Protein AF-A0A3D4YNB7-F1 (afdb_monomer_lite)

Sequence (274 aa):
MAEFLVSAGDQTYWVRSDNSGLKIRGSPLILARTGGRYYEIFVGEIDRSFPRALLSGERIFRRELDSGDSTVIYDDTAIVHLSEDYHRQHPRAPLLGPDDDPDDDVDITAVGETDILNVLGPYVALEHRLSIERANDHDQDDTTRAVIDLRNGKPAELDRMLRDSTVQEAAGEGGLVNRRWRHDGYDVIAHYDSVHKANALSLRDRRGREWRLGLVASSFVQIFWLDKPRVDAKTRHALARAFNDATAYGEQIQQVSRGKPRLKPALRATGRQT

Secondary structure (DSSP, 8-state):
--EEEEEETTEEEEEEEETTEEEEEEES-EEEEETTEEEEEEEEEEE--BTTEEEEEEEEEEEETTT--EEEEEE-HHHHHHHHHHHHH-TTPPPPPTTPPPPSS-SEEEEEEEEEEEEETTEEEEEEEEEEEETTS--EEEEEEEEEETTTTEE--HHHHHH-HHHHHHH-EE-SSEEEEEETTEEEEEEEETTTTEEEEEEEETT--EEEEEEES-S--EEEESTTTTPPHHHHHHHHHHHHHHTTTSS----B-------PPPPP------

Foldseek 3Di:
DFWKWKAFFQKIWTWDQDPQGIFIWMFRFAWADDPNFIWTKDKDKDFFDWQQEGQIAIWIWIAGLLPRDIDTLDDPVVSVVVSVVVCVVVVPTDGDDPPDDHHPHHQKYKYKDKGFGHDAHQKTKIKIWMWMDGPPDDIDIDIDIFIARNVVSHTDDPVVSVPDVRRVLFQADDDLAWHWNDDDFWIWIWGQDPVVRWTFIWIAGPVRDIDTPGTGNHSGMGMGGCVVVHDDPSSVVSVVVSRVVSRVVDDDIDGDDPDDDPDDDDDDDDDDDD

pLDDT: mean 86.77, std 17.73, range [27.39, 97.88]

Radius of gyration: 24.09 Å; chains: 1; bounding box: 62×41×83 Å

Structure (mmCIF, N/CA/C/O backbone):
data_AF-A0A3D4YNB7-F1
#
_entry.id   AF-A0A3D4YNB7-F1
#
loop_
_atom_site.group_PDB
_atom_site.id
_atom_site.type_symbol
_atom_site.label_atom_id
_atom_site.label_alt_id
_atom_site.label_comp_id
_atom_site.label_asym_id
_atom_site.label_entity_id
_atom_site.label_seq_id
_atom_site.pdbx_PDB_ins_code
_atom_site.Cartn_x
_atom_site.Cartn_y
_atom_site.Cartn_z
_atom_site.occupancy
_atom_site.B_iso_or_equiv
_atom_site.auth_seq_id
_atom_site.auth_comp_id
_atom_site.auth_asym_id
_atom_site.auth_atom_id
_atom_site.pdbx_PDB_model_num
ATOM 1 N N . MET A 1 1 ? -11.654 -4.205 26.529 1.00 86.56 1 MET A N 1
ATOM 2 C CA . MET A 1 1 ? -10.272 -3.751 26.281 1.00 86.56 1 MET A CA 1
ATOM 3 C C . MET A 1 1 ? -10.204 -3.452 24.805 1.00 86.56 1 MET A C 1
ATOM 5 O O . MET A 1 1 ? -10.620 -4.321 24.059 1.00 86.56 1 MET A O 1
ATOM 9 N N . ALA A 1 2 ? -9.771 -2.256 24.423 1.00 93.62 2 ALA A N 1
ATOM 10 C CA . ALA A 1 2 ? -9.599 -1.873 23.031 1.00 93.62 2 ALA A CA 1
ATOM 11 C C . ALA A 1 2 ? -8.323 -2.508 22.467 1.00 93.62 2 ALA A C 1
ATOM 13 O O . ALA A 1 2 ? -7.272 -2.475 23.118 1.00 93.62 2 ALA A O 1
ATOM 14 N N . GLU A 1 3 ? -8.409 -3.065 21.265 1.00 96.44 3 GLU A N 1
ATOM 15 C CA . GLU A 1 3 ? -7.257 -3.519 20.488 1.00 96.44 3 GLU A CA 1
ATOM 16 C C . GLU A 1 3 ? -7.539 -3.260 19.010 1.00 96.44 3 GLU A C 1
ATOM 18 O O . GLU A 1 3 ? -8.503 -3.779 18.452 1.00 96.44 3 GLU A O 1
ATOM 23 N N . PHE A 1 4 ? -6.713 -2.437 18.377 1.00 97.19 4 PHE A N 1
ATOM 24 C CA . PHE A 1 4 ? -6.878 -2.072 16.975 1.00 97.19 4 PHE A CA 1
ATOM 25 C C . PHE A 1 4 ? -5.554 -1.616 16.375 1.00 97.19 4 PHE A C 1
ATOM 27 O O . PHE A 1 4 ? -4.602 -1.295 17.093 1.00 97.19 4 PHE A O 1
ATOM 34 N N . LEU A 1 5 ? -5.512 -1.586 15.050 1.00 96.38 5 LEU A N 1
ATOM 35 C CA . LEU A 1 5 ? -4.424 -1.000 14.286 1.00 96.38 5 LEU A CA 1
ATOM 36 C C . LEU A 1 5 ? -4.877 0.329 13.693 1.00 96.38 5 LEU A C 1
ATOM 38 O O . LEU A 1 5 ? -6.039 0.481 13.319 1.00 96.38 5 LEU A O 1
ATOM 42 N N . VAL A 1 6 ? -3.940 1.258 13.589 1.00 94.62 6 VAL A N 1
ATOM 43 C CA . VAL A 1 6 ? -4.083 2.536 12.899 1.00 94.62 6 VAL A CA 1
ATOM 44 C C . VAL A 1 6 ? -3.077 2.528 11.761 1.00 94.62 6 VAL A C 1
ATOM 46 O O . VAL A 1 6 ? -1.886 2.612 12.035 1.00 94.62 6 VAL A O 1
ATOM 49 N N . SER A 1 7 ? -3.527 2.411 10.516 1.00 92.38 7 SER A N 1
ATOM 50 C CA . SER A 1 7 ? -2.654 2.614 9.355 1.00 92.38 7 SER A CA 1
ATOM 51 C C . SER A 1 7 ? -2.756 4.065 8.906 1.00 92.38 7 SER A C 1
ATOM 53 O O . SER A 1 7 ? -3.862 4.598 8.780 1.00 92.38 7 SER A O 1
ATOM 55 N N . ALA A 1 8 ? -1.609 4.718 8.747 1.00 87.75 8 ALA A N 1
ATOM 56 C CA . ALA A 1 8 ? -1.511 6.135 8.445 1.00 87.75 8 ALA A CA 1
ATOM 57 C C . ALA A 1 8 ? -0.276 6.400 7.573 1.00 87.75 8 ALA A C 1
ATOM 59 O O . ALA A 1 8 ? 0.795 6.702 8.091 1.00 87.75 8 ALA A O 1
ATOM 60 N N . GLY A 1 9 ? -0.453 6.327 6.251 1.00 84.06 9 GLY A N 1
ATOM 61 C CA . GLY A 1 9 ? 0.642 6.504 5.295 1.00 84.06 9 GLY A CA 1
ATOM 62 C C . GLY A 1 9 ? 1.589 5.305 5.307 1.00 84.06 9 GLY A C 1
ATOM 63 O O . GLY A 1 9 ? 1.146 4.169 5.150 1.00 84.06 9 GLY A O 1
ATOM 64 N N . ASP A 1 10 ? 2.869 5.576 5.531 1.00 85.38 10 ASP A N 1
ATOM 65 C CA . ASP A 1 10 ? 3.981 4.620 5.583 1.00 85.38 10 ASP A CA 1
ATOM 66 C C . ASP A 1 10 ? 4.082 3.854 6.919 1.00 85.38 10 ASP A C 1
ATOM 68 O O . ASP A 1 10 ? 4.839 2.893 7.041 1.00 85.38 10 ASP A O 1
ATOM 72 N N . GLN A 1 11 ? 3.308 4.255 7.933 1.00 89.62 11 GLN A N 1
ATOM 73 C CA . GLN A 1 11 ? 3.350 3.669 9.273 1.00 89.62 11 GLN A CA 1
ATOM 74 C C . GLN A 1 11 ? 2.032 2.993 9.653 1.00 89.62 11 GLN A C 1
ATOM 76 O O . GLN A 1 11 ? 0.932 3.482 9.368 1.00 89.62 11 GLN A O 1
ATOM 81 N N . THR A 1 12 ? 2.140 1.916 10.432 1.00 93.88 12 THR A N 1
ATOM 82 C CA . THR A 1 12 ? 1.003 1.337 11.151 1.00 93.88 12 THR A CA 1
ATOM 83 C C . THR A 1 12 ? 1.293 1.252 12.647 1.00 93.88 12 THR A C 1
ATOM 85 O O . THR A 1 12 ? 2.341 0.782 13.087 1.00 93.88 12 THR A O 1
ATOM 88 N N . TYR A 1 13 ? 0.325 1.672 13.461 1.00 94.50 13 TYR A N 1
ATOM 89 C CA . TYR A 1 13 ? 0.395 1.640 14.917 1.00 94.50 13 TYR A CA 1
ATOM 90 C C . TYR A 1 13 ? -0.549 0.591 15.488 1.00 94.50 13 TYR A C 1
ATOM 92 O O . TYR A 1 13 ? -1.749 0.609 15.226 1.00 94.50 13 TYR A O 1
ATOM 100 N N . TRP A 1 14 ? -0.035 -0.285 16.341 1.00 96.44 14 TRP A N 1
ATOM 101 C CA . TRP A 1 14 ? -0.836 -1.215 17.123 1.00 96.44 14 TRP A CA 1
ATOM 102 C C . TRP A 1 14 ? -1.168 -0.604 18.478 1.00 96.44 14 TRP A C 1
ATOM 104 O O . TRP A 1 14 ? -0.289 -0.412 19.321 1.00 96.44 14 TRP A O 1
ATOM 114 N N . VAL A 1 15 ? -2.451 -0.326 18.696 1.00 96.00 15 VAL A N 1
ATOM 115 C CA . VAL A 1 15 ? -2.976 0.261 19.927 1.00 96.00 15 VAL A CA 1
ATOM 116 C C . VAL A 1 15 ? -3.649 -0.813 20.773 1.00 96.00 15 VAL A C 1
ATOM 118 O O . VAL A 1 15 ? -4.488 -1.578 20.295 1.00 96.00 15 VAL A O 1
ATOM 121 N N . ARG A 1 16 ? -3.291 -0.870 22.058 1.00 94.88 16 ARG A N 1
ATOM 122 C CA . ARG A 1 16 ? -3.853 -1.803 23.044 1.00 94.88 16 ARG A CA 1
ATOM 123 C C . ARG A 1 16 ? -4.179 -1.069 24.334 1.00 94.88 16 ARG A C 1
ATOM 125 O O . ARG A 1 16 ? -3.327 -0.367 24.869 1.00 94.88 16 ARG A O 1
ATOM 132 N N . SER A 1 17 ? -5.379 -1.269 24.873 1.00 91.19 17 SER A N 1
ATOM 133 C CA . SER A 1 17 ? -5.735 -0.794 26.213 1.00 91.19 17 SER A CA 1
ATOM 134 C C . SER A 1 17 ? -5.690 -1.931 27.227 1.00 91.19 17 SER A C 1
ATOM 136 O O . SER A 1 17 ? -6.291 -2.984 26.997 1.00 91.19 17 SER A O 1
ATOM 138 N N . ASP A 1 18 ? -5.116 -1.684 28.394 1.00 85.25 18 ASP A N 1
ATOM 139 C CA . ASP A 1 18 ? -5.244 -2.551 29.560 1.00 85.25 18 ASP A CA 1
ATOM 140 C C . ASP A 1 18 ? -5.550 -1.743 30.833 1.00 85.25 18 ASP A C 1
ATOM 142 O O . ASP A 1 18 ? -5.780 -0.535 30.785 1.00 85.25 18 ASP A O 1
ATOM 146 N N . ASN A 1 19 ? -5.589 -2.413 31.988 1.00 80.25 19 ASN A N 1
ATOM 147 C CA . ASN A 1 19 ? -5.876 -1.762 33.272 1.00 80.25 19 ASN A CA 1
ATOM 148 C C . ASN A 1 19 ? -4.809 -0.725 33.679 1.00 80.25 19 ASN A C 1
ATOM 150 O O . ASN A 1 19 ? -5.057 0.073 34.580 1.00 80.25 19 ASN A O 1
ATOM 154 N N . SER A 1 20 ? -3.630 -0.739 33.048 1.00 79.31 20 SER A N 1
ATOM 155 C CA . SER A 1 20 ? -2.536 0.205 33.296 1.00 79.31 20 SER A CA 1
ATOM 156 C C . SER A 1 20 ? -2.544 1.413 32.354 1.00 79.31 20 SER A C 1
ATOM 158 O O . SER A 1 20 ? -1.881 2.408 32.646 1.00 79.31 20 SER A O 1
ATOM 160 N N . GLY A 1 21 ? -3.317 1.366 31.263 1.00 85.44 21 GLY A N 1
ATOM 161 C CA . GLY A 1 21 ? -3.469 2.467 30.317 1.00 85.44 21 GLY A CA 1
ATOM 162 C C . GLY A 1 21 ? -3.450 2.009 28.860 1.00 85.44 21 GLY A C 1
ATOM 163 O O . GLY A 1 21 ? -3.865 0.899 28.532 1.00 85.44 21 GLY A O 1
ATOM 164 N N . LEU A 1 22 ? -2.981 2.893 27.978 1.00 90.50 22 LEU A N 1
ATOM 165 C CA . LEU A 1 22 ? -2.799 2.614 26.554 1.00 90.50 22 LEU A CA 1
ATOM 166 C C . LEU A 1 22 ? -1.338 2.288 26.252 1.00 90.50 22 LEU A C 1
ATOM 168 O O . LEU A 1 22 ? -0.426 2.942 26.758 1.00 90.50 22 LEU A O 1
ATOM 172 N N . LYS A 1 23 ? -1.137 1.291 25.395 1.00 92.75 23 LYS A N 1
ATOM 173 C CA . LYS A 1 23 ? 0.146 0.905 24.813 1.00 92.75 23 LYS A CA 1
ATOM 174 C C . LYS A 1 23 ? 0.045 1.048 23.305 1.00 92.75 23 LYS A C 1
ATOM 176 O O . LYS A 1 23 ? -0.930 0.586 22.713 1.00 92.75 23 LYS A O 1
ATOM 181 N N . ILE A 1 24 ? 1.044 1.685 22.710 1.00 92.56 24 ILE A N 1
ATOM 182 C CA . ILE A 1 24 ? 1.100 1.962 21.277 1.00 92.56 24 ILE A CA 1
ATOM 183 C C . ILE A 1 24 ? 2.463 1.497 20.773 1.00 92.56 24 ILE A C 1
ATOM 185 O O . ILE A 1 24 ? 3.485 1.811 21.383 1.00 92.56 24 ILE A O 1
ATOM 189 N N . ARG A 1 25 ? 2.467 0.724 19.688 1.00 92.44 25 ARG A N 1
ATOM 190 C CA . ARG A 1 25 ? 3.676 0.273 18.991 1.00 92.44 25 ARG A CA 1
ATOM 191 C C . ARG A 1 25 ? 3.561 0.642 17.517 1.00 92.44 25 ARG A C 1
ATOM 193 O O . ARG A 1 25 ? 2.651 0.136 16.873 1.00 92.44 25 ARG A O 1
ATOM 200 N N . GLY A 1 26 ? 4.444 1.499 17.014 1.00 91.25 26 GLY A N 1
ATOM 201 C CA . GLY A 1 26 ? 4.561 1.800 15.582 1.00 91.25 26 GLY A CA 1
ATOM 202 C C . GLY A 1 26 ? 5.467 0.805 14.858 1.00 91.25 26 GLY A C 1
ATOM 203 O O . GLY A 1 26 ? 6.301 0.162 15.498 1.00 91.25 26 GLY A O 1
ATOM 204 N N . SER A 1 27 ? 5.272 0.669 13.552 1.00 92.19 27 SER A N 1
ATOM 205 C CA . SER A 1 27 ? 6.128 -0.086 12.638 1.00 92.19 27 SER A CA 1
ATOM 206 C C . SER A 1 27 ? 5.969 0.488 11.219 1.00 92.19 27 SER A C 1
ATOM 208 O O . SER A 1 27 ? 4.833 0.855 10.878 1.00 92.19 27 SER A O 1
ATOM 210 N N . PRO A 1 28 ? 7.048 0.562 10.411 1.00 91.81 28 PRO A N 1
ATOM 211 C CA . PRO A 1 28 ? 7.021 1.030 9.019 1.00 91.81 28 PRO A CA 1
ATOM 212 C C . PRO A 1 28 ? 6.378 -0.033 8.117 1.00 91.81 28 PRO A C 1
ATOM 214 O O . PRO A 1 28 ? 7.020 -0.695 7.311 1.00 91.81 28 PRO A O 1
ATOM 217 N N . LEU A 1 29 ? 5.093 -0.272 8.349 1.00 92.62 29 LEU A N 1
ATOM 218 C CA . LEU A 1 29 ? 4.301 -1.304 7.707 1.00 92.62 29 LEU A CA 1
ATOM 219 C C . LEU A 1 29 ? 3.130 -0.626 7.008 1.00 92.62 29 LEU A C 1
ATOM 221 O O . LEU A 1 29 ? 2.235 -0.101 7.677 1.00 92.62 29 LEU A O 1
ATOM 225 N N . ILE A 1 30 ? 3.090 -0.694 5.681 1.00 94.56 30 ILE A N 1
ATOM 226 C CA . ILE A 1 30 ? 1.926 -0.269 4.904 1.00 94.56 30 ILE A CA 1
ATOM 227 C C . ILE A 1 30 ? 0.949 -1.440 4.855 1.00 94.56 30 ILE A C 1
ATOM 229 O O . ILE A 1 30 ? 1.206 -2.475 4.238 1.00 94.56 30 ILE A O 1
ATOM 233 N N . LEU A 1 31 ? -0.176 -1.292 5.550 1.00 94.94 31 LEU A N 1
ATOM 234 C CA . LEU A 1 31 ? -1.123 -2.375 5.780 1.00 94.94 31 LEU A CA 1
ATOM 235 C C . LEU A 1 31 ? -2.406 -2.173 4.972 1.00 94.94 31 LEU A C 1
ATOM 237 O O . LEU A 1 31 ? -3.063 -1.139 5.067 1.00 94.94 31 LEU A O 1
ATOM 241 N N . ALA A 1 32 ? -2.820 -3.216 4.261 1.00 94.56 32 ALA A N 1
ATOM 242 C CA . ALA A 1 32 ? -4.114 -3.295 3.601 1.00 94.56 32 ALA A CA 1
ATOM 243 C C . ALA A 1 32 ? -4.952 -4.449 4.161 1.00 94.56 32 ALA A C 1
ATOM 245 O O . ALA A 1 32 ? -4.430 -5.449 4.665 1.00 94.56 32 ALA A O 1
ATOM 246 N N . ARG A 1 33 ? -6.279 -4.348 4.020 1.00 93.44 33 ARG A N 1
ATOM 247 C CA . ARG A 1 33 ? -7.199 -5.450 4.318 1.00 93.44 33 ARG A CA 1
ATOM 248 C C . ARG A 1 33 ? -8.197 -5.631 3.187 1.00 93.44 33 ARG A C 1
ATOM 250 O O . ARG A 1 33 ? -8.907 -4.702 2.819 1.00 93.44 33 ARG A O 1
ATOM 257 N N . THR A 1 34 ? -8.295 -6.849 2.668 1.00 91.69 34 THR A N 1
ATOM 258 C CA . THR A 1 34 ? -9.280 -7.196 1.638 1.00 91.69 34 THR A CA 1
ATOM 259 C C . THR A 1 34 ? -9.669 -8.666 1.735 1.00 91.69 34 THR A C 1
ATOM 261 O O . THR A 1 34 ? -8.863 -9.507 2.129 1.00 91.69 34 THR A O 1
ATOM 264 N N . GLY A 1 35 ? -10.937 -8.984 1.463 1.00 88.75 35 GLY A N 1
ATOM 265 C CA . GLY A 1 35 ? -11.455 -10.352 1.600 1.00 88.75 35 GLY A CA 1
ATOM 266 C C . GLY A 1 35 ? -11.270 -10.945 3.005 1.00 88.75 35 GLY A C 1
ATOM 267 O O . GLY A 1 35 ? -11.056 -12.143 3.144 1.00 88.75 35 GLY A O 1
ATOM 268 N N . GLY A 1 36 ? -11.272 -10.104 4.047 1.00 89.81 36 GLY A N 1
ATOM 269 C CA . GLY A 1 36 ? -11.047 -10.518 5.436 1.00 89.81 36 GLY A CA 1
ATOM 270 C C . GLY A 1 36 ? -9.585 -10.766 5.823 1.00 89.81 36 GLY A C 1
ATOM 271 O O . GLY A 1 36 ? -9.319 -10.905 7.015 1.00 89.81 36 GLY A O 1
ATOM 272 N N . ARG A 1 37 ? -8.651 -10.743 4.867 1.00 93.81 37 ARG A N 1
ATOM 273 C CA . ARG A 1 37 ? -7.219 -11.011 5.067 1.00 93.81 37 ARG A CA 1
ATOM 274 C C . ARG A 1 37 ? -6.396 -9.730 5.121 1.00 93.81 37 ARG A C 1
ATOM 276 O O . ARG A 1 37 ? -6.808 -8.706 4.572 1.00 93.81 37 ARG A O 1
ATOM 283 N N . TYR A 1 38 ? -5.244 -9.811 5.779 1.00 96.12 38 TYR A N 1
ATOM 284 C CA . TYR A 1 38 ? -4.292 -8.712 5.914 1.00 96.12 38 TYR A CA 1
ATOM 285 C C . TYR A 1 38 ? -3.123 -8.883 4.960 1.00 96.12 38 TYR A C 1
ATOM 287 O O . TYR A 1 38 ? -2.622 -9.995 4.771 1.00 96.12 38 TYR A O 1
ATOM 295 N N . TYR A 1 39 ? -2.688 -7.760 4.406 1.00 96.19 39 TYR A N 1
ATOM 296 C CA . TYR A 1 39 ? -1.597 -7.716 3.457 1.00 96.19 39 TYR A CA 1
ATOM 297 C C . TYR A 1 39 ? -0.628 -6.587 3.780 1.00 96.19 39 TYR A C 1
ATOM 299 O O . TYR A 1 39 ? -1.062 -5.477 4.084 1.00 96.19 39 TYR A O 1
ATOM 307 N N . GLU A 1 40 ? 0.661 -6.870 3.665 1.00 96.06 40 GLU A N 1
ATOM 308 C CA . GLU A 1 40 ? 1.711 -5.858 3.572 1.00 96.06 40 GLU A CA 1
ATOM 309 C C . GLU A 1 40 ? 1.824 -5.394 2.119 1.00 96.06 40 GLU A C 1
ATOM 311 O O . GLU A 1 40 ? 1.801 -6.222 1.201 1.00 96.06 40 GLU A O 1
ATOM 316 N N . ILE A 1 41 ? 1.920 -4.082 1.917 1.00 95.38 41 ILE A N 1
ATOM 317 C CA . ILE A 1 41 ? 2.280 -3.477 0.634 1.00 95.38 41 ILE A CA 1
ATOM 318 C C . ILE A 1 41 ? 3.714 -2.977 0.756 1.00 95.38 41 ILE A C 1
ATOM 320 O O . ILE A 1 41 ? 4.025 -2.256 1.699 1.00 95.38 41 ILE A O 1
ATOM 324 N N . PHE A 1 42 ? 4.581 -3.363 -0.172 1.00 93.31 42 PHE A N 1
ATOM 325 C CA . PHE A 1 42 ? 5.981 -2.951 -0.147 1.00 93.31 42 PHE A CA 1
ATOM 326 C C . PHE A 1 42 ? 6.527 -2.773 -1.560 1.00 93.31 42 PHE A C 1
ATOM 328 O O . PHE A 1 42 ? 6.003 -3.344 -2.520 1.00 93.31 42 PHE A O 1
ATOM 335 N N . VAL A 1 43 ? 7.570 -1.959 -1.657 1.00 93.00 43 VAL A N 1
ATOM 336 C CA . VAL A 1 43 ? 8.303 -1.664 -2.887 1.00 93.00 43 VAL A CA 1
ATOM 337 C C . VAL A 1 43 ? 9.486 -2.627 -2.987 1.00 93.00 43 VAL A C 1
ATOM 339 O O . VAL A 1 43 ? 10.076 -2.992 -1.969 1.00 93.00 43 VAL A O 1
ATOM 342 N N . GLY A 1 44 ? 9.814 -3.074 -4.192 1.00 91.75 44 GLY A N 1
ATOM 343 C CA . GLY A 1 44 ? 11.053 -3.787 -4.475 1.00 91.75 44 GLY A CA 1
ATOM 344 C C . GLY A 1 44 ? 11.669 -3.288 -5.772 1.00 91.75 44 GLY A C 1
ATOM 345 O O . GLY A 1 44 ? 10.947 -2.987 -6.719 1.00 91.75 44 GLY A O 1
ATOM 346 N N . GLU A 1 45 ? 12.990 -3.225 -5.811 1.00 91.12 45 GLU A N 1
ATOM 347 C CA . GLU A 1 45 ? 13.735 -2.728 -6.965 1.00 91.12 45 GLU A CA 1
ATOM 348 C C . GLU A 1 45 ? 13.691 -3.718 -8.136 1.00 91.12 45 GLU A C 1
ATOM 350 O O . GLU A 1 45 ? 13.609 -4.943 -7.967 1.00 91.12 45 GLU A O 1
ATOM 355 N N . ILE A 1 46 ? 13.751 -3.169 -9.344 1.00 91.31 46 ILE A N 1
ATOM 356 C CA . ILE A 1 46 ? 14.098 -3.896 -10.556 1.00 91.31 46 ILE A CA 1
ATOM 357 C C . ILE A 1 46 ? 15.348 -3.266 -11.150 1.00 91.31 46 ILE A C 1
ATOM 359 O O . ILE A 1 46 ? 15.397 -2.063 -11.374 1.00 91.31 46 ILE A O 1
ATOM 363 N N . ASP A 1 47 ? 16.334 -4.099 -11.450 1.00 93.00 47 ASP A N 1
ATOM 364 C CA . ASP A 1 47 ? 17.501 -3.696 -12.221 1.00 93.00 47 ASP A CA 1
ATOM 365 C C . ASP A 1 47 ? 17.532 -4.515 -13.509 1.00 93.00 47 ASP A C 1
ATOM 367 O O . ASP A 1 47 ? 17.388 -5.746 -13.500 1.00 93.00 47 ASP A O 1
ATOM 371 N N . ARG A 1 48 ? 17.620 -3.811 -14.635 1.00 94.88 48 ARG A N 1
ATOM 372 C CA . ARG A 1 48 ? 17.751 -4.388 -15.971 1.00 94.88 48 ARG A CA 1
ATOM 373 C C . ARG A 1 48 ? 18.874 -3.723 -16.759 1.00 94.88 48 ARG A C 1
ATOM 375 O O . ARG A 1 48 ? 18.760 -3.563 -17.976 1.00 94.88 48 ARG A O 1
ATOM 382 N N . SER A 1 49 ? 19.930 -3.333 -16.062 1.00 96.25 49 SER A N 1
ATOM 383 C CA . SER A 1 49 ? 21.067 -2.628 -16.633 1.00 96.25 49 SER A CA 1
ATOM 384 C C . SER A 1 49 ? 21.941 -3.526 -17.514 1.00 96.25 49 SER A C 1
ATOM 386 O O . SER A 1 49 ? 21.969 -4.754 -17.403 1.00 96.25 49 SER A O 1
ATOM 388 N N . PHE A 1 50 ? 22.664 -2.883 -18.420 1.00 97.31 50 PHE A N 1
ATOM 389 C CA . PHE A 1 50 ? 23.683 -3.441 -19.305 1.00 97.31 50 PHE A CA 1
ATOM 390 C C . PHE A 1 50 ? 24.951 -2.588 -19.150 1.00 97.31 50 PHE A C 1
ATOM 392 O O . PHE A 1 50 ? 24.840 -1.452 -18.693 1.00 97.31 50 PHE A O 1
ATOM 399 N N . PRO A 1 51 ? 26.133 -3.040 -19.613 1.00 96.44 51 PRO A N 1
ATOM 400 C CA . PRO A 1 51 ? 27.366 -2.260 -19.477 1.00 96.44 51 PRO A CA 1
ATOM 401 C C . PRO A 1 51 ? 27.249 -0.793 -19.920 1.00 96.44 51 PRO A C 1
ATOM 403 O O . PRO A 1 51 ? 27.768 0.083 -19.253 1.00 96.44 51 PRO A O 1
ATOM 406 N N . ARG A 1 52 ? 26.494 -0.489 -20.986 1.00 96.12 52 ARG A N 1
ATOM 407 C CA . ARG A 1 52 ? 26.289 0.892 -21.473 1.00 96.12 52 ARG A CA 1
ATOM 408 C C . ARG A 1 52 ? 24.860 1.422 -21.294 1.00 96.12 52 ARG A C 1
ATOM 410 O O . ARG A 1 52 ? 24.467 2.363 -21.982 1.00 96.12 52 ARG A O 1
ATOM 417 N N . ALA A 1 53 ? 24.061 0.820 -20.415 1.00 96.50 53 ALA A N 1
ATOM 418 C CA . ALA A 1 53 ? 22.698 1.271 -20.134 1.00 96.50 53 ALA A CA 1
ATOM 419 C C . ALA A 1 53 ? 22.326 1.039 -18.671 1.00 96.50 53 ALA A C 1
ATOM 421 O O . ALA A 1 53 ? 22.176 -0.110 -18.261 1.00 96.50 53 ALA A O 1
ATOM 422 N N . LEU A 1 54 ? 22.112 2.114 -17.915 1.00 95.75 54 LEU A N 1
ATOM 423 C CA . LEU A 1 54 ? 21.609 2.036 -16.545 1.00 95.75 54 LEU A CA 1
ATOM 424 C C . LEU A 1 54 ? 20.079 2.063 -16.577 1.00 95.75 54 LEU A C 1
ATOM 426 O O . LEU A 1 54 ? 19.503 3.079 -16.956 1.00 95.75 54 LEU A O 1
ATOM 430 N N . LEU A 1 55 ? 19.420 0.961 -16.219 1.00 96.81 55 LEU A N 1
ATOM 431 C CA . LEU A 1 55 ? 17.963 0.823 -16.293 1.00 96.81 55 LEU A CA 1
ATOM 432 C C . LEU A 1 55 ? 17.432 0.267 -14.970 1.00 96.81 55 LEU A C 1
ATOM 434 O O . LEU A 1 55 ? 17.350 -0.952 -14.793 1.00 96.81 55 LEU A O 1
ATOM 438 N N . SER A 1 56 ? 17.048 1.157 -14.059 1.00 95.81 56 SER A N 1
ATOM 439 C CA . SER A 1 56 ? 16.499 0.792 -12.754 1.00 95.81 56 SER A CA 1
ATOM 440 C C . SER A 1 56 ? 15.070 1.295 -12.595 1.00 95.81 56 SER A C 1
ATOM 442 O O . SER A 1 56 ? 14.679 2.330 -13.127 1.00 95.81 56 SER A O 1
ATOM 444 N N . GLY A 1 57 ? 14.260 0.528 -11.883 1.00 95.50 57 GLY A N 1
ATOM 445 C CA . GLY A 1 57 ? 12.864 0.850 -11.627 1.00 95.50 57 GLY A CA 1
ATOM 446 C C . GLY A 1 57 ? 12.371 0.186 -10.355 1.00 95.50 57 GLY A C 1
ATOM 447 O O . GLY A 1 57 ? 13.135 -0.443 -9.620 1.00 95.50 57 GLY A O 1
ATOM 448 N N . GLU A 1 58 ? 11.058 0.211 -10.149 1.00 95.81 58 GLU A N 1
ATOM 449 C CA . GLU A 1 58 ? 10.445 -0.398 -8.973 1.00 95.81 58 GLU A CA 1
ATOM 450 C C . GLU A 1 58 ? 9.197 -1.231 -9.291 1.00 95.81 58 GLU A C 1
ATOM 452 O O . GLU A 1 58 ? 8.469 -1.034 -10.265 1.00 95.81 58 GLU A O 1
ATOM 457 N N . ARG A 1 59 ? 8.930 -2.192 -8.410 1.00 94.56 59 ARG A N 1
ATOM 458 C CA . ARG A 1 59 ? 7.729 -3.023 -8.365 1.00 94.56 59 ARG A CA 1
ATOM 459 C C . ARG A 1 59 ? 7.030 -2.833 -7.044 1.00 94.56 59 ARG A C 1
ATOM 461 O O . ARG A 1 59 ? 7.665 -2.801 -5.995 1.00 94.56 59 ARG A O 1
ATOM 468 N N . ILE A 1 60 ? 5.703 -2.853 -7.081 1.00 94.44 60 ILE A N 1
ATOM 469 C CA . ILE A 1 60 ? 4.911 -2.932 -5.858 1.00 94.44 60 ILE A CA 1
ATOM 470 C C . ILE A 1 60 ? 4.416 -4.354 -5.680 1.00 94.44 60 ILE A C 1
ATOM 472 O O . ILE A 1 60 ? 3.783 -4.943 -6.563 1.00 94.44 60 ILE A O 1
ATOM 476 N N . PHE A 1 61 ? 4.663 -4.887 -4.495 1.00 94.19 61 PHE A N 1
ATOM 477 C CA . PHE A 1 61 ? 4.222 -6.198 -4.077 1.00 94.19 61 PHE A CA 1
ATOM 478 C C . PHE A 1 61 ? 3.131 -6.084 -3.026 1.00 94.19 61 PHE A C 1
ATOM 480 O O . PHE A 1 61 ? 3.110 -5.189 -2.181 1.00 94.19 61 PHE A O 1
ATOM 487 N N . ARG A 1 62 ? 2.245 -7.073 -3.044 1.00 94.75 62 ARG A N 1
ATOM 488 C CA . ARG A 1 62 ? 1.339 -7.369 -1.947 1.00 94.75 62 ARG A CA 1
ATOM 489 C C . ARG A 1 62 ? 1.701 -8.720 -1.353 1.00 94.75 62 ARG A C 1
ATOM 491 O O . ARG A 1 62 ? 1.622 -9.722 -2.063 1.00 94.75 62 ARG A O 1
ATOM 498 N N . ARG A 1 63 ? 1.999 -8.763 -0.055 1.00 95.62 63 ARG A N 1
ATOM 499 C CA . ARG A 1 63 ? 2.266 -9.996 0.695 1.00 95.62 63 ARG A CA 1
ATOM 500 C C . ARG A 1 63 ? 1.125 -10.340 1.633 1.00 95.62 63 ARG A C 1
ATOM 502 O O . ARG A 1 63 ? 0.765 -9.532 2.482 1.00 95.62 63 ARG A O 1
ATOM 509 N N . GLU A 1 64 ? 0.554 -11.535 1.508 1.00 96.00 64 GLU A N 1
ATOM 510 C CA . GLU A 1 64 ? -0.421 -12.042 2.479 1.00 96.00 64 GLU A CA 1
ATOM 511 C C . GLU A 1 64 ? 0.288 -12.380 3.793 1.00 96.00 64 GLU A C 1
ATOM 513 O O . GLU A 1 64 ? 1.180 -13.220 3.814 1.00 96.00 64 GLU A O 1
ATOM 518 N N . LEU A 1 65 ? -0.106 -11.759 4.910 1.00 96.62 65 LEU A N 1
ATOM 519 C CA . LEU A 1 65 ? 0.633 -11.912 6.177 1.00 96.62 65 LEU A CA 1
ATOM 520 C C . LEU A 1 65 ? 0.564 -13.330 6.767 1.00 96.62 65 LEU A C 1
ATOM 522 O O . LEU A 1 65 ? 1.429 -13.747 7.544 1.00 96.62 65 LEU A O 1
ATOM 526 N N . ASP A 1 66 ? -0.493 -14.060 6.426 1.00 94.62 66 ASP A N 1
ATOM 527 C CA . ASP A 1 66 ? -0.772 -15.387 6.959 1.00 94.62 66 ASP A CA 1
ATOM 528 C C . ASP A 1 66 ? 0.088 -16.475 6.307 1.00 94.62 66 ASP A C 1
ATOM 530 O O . ASP A 1 66 ? 0.572 -17.358 7.022 1.00 94.62 66 ASP A O 1
ATOM 534 N N . SER A 1 67 ? 0.255 -16.427 4.980 1.00 93.75 67 SER A N 1
ATOM 535 C CA . SER A 1 67 ? 1.060 -17.390 4.213 1.00 93.75 67 SER A CA 1
ATOM 536 C C . SER A 1 67 ? 2.470 -16.891 3.895 1.00 93.75 67 SER A C 1
ATOM 538 O O . SER A 1 67 ? 3.376 -17.706 3.765 1.00 93.75 67 SER A O 1
ATOM 540 N N . GLY A 1 68 ? 2.674 -15.574 3.811 1.00 93.31 68 GLY A N 1
ATOM 541 C CA . GLY A 1 68 ? 3.904 -14.955 3.312 1.00 93.31 68 GLY A CA 1
ATOM 542 C C . GLY A 1 68 ? 3.956 -14.832 1.785 1.00 93.31 68 GLY A C 1
ATOM 543 O O . GLY A 1 68 ? 4.926 -14.291 1.251 1.00 93.31 68 GLY A O 1
ATOM 544 N N . ASP A 1 69 ? 2.919 -15.287 1.076 1.00 93.94 69 ASP A N 1
ATOM 545 C CA . ASP A 1 69 ? 2.895 -15.265 -0.385 1.00 93.94 69 ASP A CA 1
ATOM 546 C C . ASP A 1 69 ? 2.859 -13.829 -0.894 1.00 93.94 69 ASP A C 1
ATOM 548 O O . ASP A 1 69 ? 2.004 -13.033 -0.497 1.00 93.94 69 ASP A O 1
ATOM 552 N N . SER A 1 70 ? 3.790 -13.510 -1.789 1.00 94.62 70 SER A N 1
ATOM 553 C CA . SER A 1 70 ? 3.913 -12.190 -2.398 1.00 94.62 70 SER A CA 1
ATOM 554 C C . SER A 1 70 ? 3.445 -12.238 -3.850 1.00 94.62 70 SER A C 1
ATOM 556 O 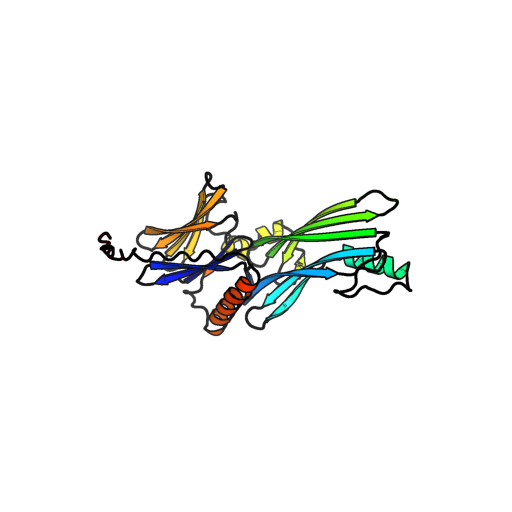O . SER A 1 70 ? 3.723 -13.184 -4.583 1.00 94.62 70 SER A O 1
ATOM 558 N N . THR A 1 71 ? 2.707 -11.222 -4.276 1.00 93.69 71 THR A N 1
ATOM 559 C CA . THR A 1 71 ? 2.244 -11.061 -5.659 1.00 93.69 71 THR A CA 1
ATOM 560 C C . THR A 1 71 ? 2.549 -9.646 -6.118 1.00 93.69 71 THR A C 1
ATOM 562 O O . THR A 1 71 ? 2.301 -8.699 -5.373 1.00 93.69 71 THR A O 1
ATOM 565 N N . VAL A 1 72 ? 3.065 -9.500 -7.337 1.00 93.62 72 VAL A N 1
ATOM 566 C CA . VAL A 1 72 ? 3.263 -8.191 -7.973 1.00 93.62 72 VAL A CA 1
ATOM 567 C C . VAL A 1 72 ? 1.896 -7.577 -8.275 1.00 93.62 72 VAL A C 1
ATOM 569 O O . VAL A 1 72 ? 1.037 -8.231 -8.865 1.00 93.62 72 VAL A O 1
ATOM 572 N N . ILE A 1 73 ? 1.686 -6.334 -7.849 1.00 94.00 73 ILE A N 1
ATOM 573 C CA . ILE A 1 73 ? 0.465 -5.556 -8.117 1.00 94.00 73 ILE A CA 1
ATOM 574 C C . ILE A 1 73 ? 0.727 -4.328 -8.994 1.00 94.00 73 ILE A C 1
ATOM 576 O O . ILE A 1 73 ? -0.218 -3.750 -9.523 1.00 94.00 73 ILE A O 1
ATOM 580 N N . TYR A 1 74 ? 1.993 -3.951 -9.157 1.00 93.69 74 TYR A N 1
ATOM 581 C CA . TYR A 1 74 ? 2.461 -2.943 -10.100 1.00 93.69 74 TYR A CA 1
ATOM 582 C C . TYR A 1 74 ? 3.868 -3.325 -10.564 1.00 93.69 74 TYR A C 1
ATOM 584 O O . TYR A 1 74 ? 4.691 -3.727 -9.740 1.00 93.69 74 TYR A O 1
ATOM 592 N N . ASP A 1 75 ? 4.116 -3.212 -11.866 1.00 92.62 75 ASP A N 1
ATOM 593 C CA . ASP A 1 75 ? 5.420 -3.427 -12.490 1.00 92.62 75 ASP A CA 1
ATOM 594 C C . ASP A 1 75 ? 5.740 -2.196 -13.336 1.00 92.62 75 ASP A C 1
ATOM 596 O O . ASP A 1 75 ? 4.879 -1.745 -14.099 1.00 92.62 75 ASP A O 1
ATOM 600 N N . ASP A 1 76 ? 6.948 -1.657 -13.201 1.00 94.50 76 ASP A N 1
ATOM 601 C CA . ASP A 1 76 ? 7.428 -0.573 -14.049 1.00 94.50 76 ASP A CA 1
ATOM 602 C C . ASP A 1 76 ? 7.706 -1.106 -15.461 1.00 94.50 76 ASP A C 1
ATOM 604 O O . ASP A 1 76 ? 8.803 -1.526 -15.840 1.00 94.50 76 ASP A O 1
ATOM 608 N N . THR A 1 77 ? 6.640 -1.123 -16.258 1.00 93.31 77 THR A N 1
ATOM 609 C CA . THR A 1 77 ? 6.697 -1.601 -17.638 1.00 93.31 77 THR A CA 1
ATOM 610 C C . THR A 1 77 ? 7.528 -0.700 -18.547 1.00 93.31 77 THR A C 1
ATOM 612 O O . THR A 1 77 ? 7.947 -1.167 -19.602 1.00 93.31 77 THR A O 1
ATOM 615 N N . ALA A 1 78 ? 7.791 0.559 -18.171 1.00 94.31 78 ALA A N 1
ATOM 616 C CA . ALA A 1 78 ? 8.609 1.449 -18.986 1.00 94.31 78 ALA A CA 1
ATOM 617 C C . ALA A 1 78 ? 10.070 0.984 -18.972 1.00 94.31 78 ALA A C 1
ATOM 619 O O . ALA A 1 78 ? 10.653 0.784 -20.038 1.00 94.31 78 ALA A O 1
ATOM 620 N N . ILE A 1 79 ? 10.614 0.689 -17.788 1.00 96.31 79 ILE A N 1
ATOM 621 C CA . ILE A 1 79 ? 11.956 0.109 -17.634 1.00 96.31 79 ILE A CA 1
ATOM 622 C C . ILE A 1 79 ? 12.047 -1.271 -18.296 1.00 96.31 79 ILE A C 1
ATOM 624 O O . ILE A 1 79 ? 13.021 -1.569 -18.992 1.00 96.31 79 ILE A O 1
ATOM 628 N N . VAL A 1 80 ? 11.009 -2.107 -18.160 1.00 94.38 80 VAL A N 1
ATOM 629 C CA . VAL A 1 80 ? 10.966 -3.412 -18.842 1.00 94.38 80 VAL A CA 1
ATOM 630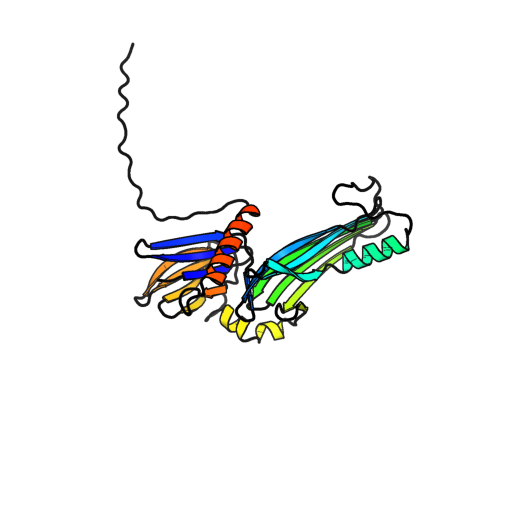 C C . VAL A 1 80 ? 11.031 -3.241 -20.363 1.00 94.38 80 VAL A C 1
ATOM 632 O O . VAL A 1 80 ? 11.898 -3.848 -20.993 1.00 94.38 80 VAL A O 1
ATOM 635 N N . HIS A 1 81 ? 10.189 -2.394 -20.959 1.00 96.38 81 HIS A N 1
ATOM 636 C CA . HIS A 1 81 ? 10.196 -2.172 -22.407 1.00 96.38 81 HIS A CA 1
ATOM 637 C C . HIS A 1 81 ? 11.512 -1.552 -22.898 1.00 96.38 81 HIS A C 1
ATOM 639 O O . HIS A 1 81 ? 12.051 -2.015 -23.903 1.00 96.38 81 HIS A O 1
ATOM 645 N N . LEU A 1 82 ? 12.079 -0.584 -22.166 1.00 96.06 82 LEU A N 1
ATOM 646 C CA . LEU A 1 82 ? 13.388 -0.003 -22.484 1.00 96.06 82 LEU A CA 1
ATOM 647 C C . LEU A 1 82 ? 14.490 -1.069 -22.507 1.00 96.06 82 LEU A C 1
ATOM 649 O O . LEU A 1 82 ? 15.300 -1.091 -23.433 1.00 96.06 82 LEU A O 1
ATOM 653 N N . SER A 1 83 ? 14.488 -1.992 -21.540 1.00 96.56 83 SER A N 1
ATOM 654 C CA . SER A 1 83 ? 15.458 -3.093 -21.503 1.00 96.56 83 SER A CA 1
ATOM 655 C C . SER A 1 83 ? 15.316 -4.044 -22.697 1.00 96.56 83 SER A C 1
ATOM 657 O O . SER A 1 83 ? 16.311 -4.487 -23.273 1.00 96.56 83 SER A O 1
ATOM 659 N N . GLU A 1 84 ? 14.082 -4.333 -23.120 1.00 96.31 84 GLU A N 1
ATOM 660 C CA . GLU A 1 84 ? 13.803 -5.195 -24.270 1.00 96.31 84 GLU A CA 1
ATOM 661 C C . GLU A 1 84 ? 14.178 -4.522 -25.595 1.00 96.31 84 GLU A C 1
ATOM 663 O O . GLU A 1 84 ? 14.686 -5.182 -26.507 1.00 96.31 84 GLU A O 1
ATOM 668 N N . ASP A 1 85 ? 13.938 -3.216 -25.719 1.00 96.44 85 ASP A N 1
ATOM 669 C CA . ASP A 1 85 ? 14.383 -2.413 -26.857 1.00 96.44 85 ASP A CA 1
ATOM 670 C C . ASP A 1 85 ? 15.913 -2.366 -26.940 1.00 96.44 85 ASP A C 1
ATOM 672 O O . ASP A 1 85 ? 16.470 -2.596 -28.018 1.00 96.44 85 ASP A O 1
ATOM 676 N N . TYR A 1 86 ? 16.592 -2.137 -25.811 1.00 95.94 86 TYR A N 1
ATOM 677 C CA . TYR A 1 86 ? 18.052 -2.106 -25.744 1.00 95.94 86 TYR A CA 1
ATOM 678 C C . TYR A 1 86 ? 18.659 -3.465 -26.114 1.00 95.94 86 TYR A C 1
ATOM 680 O O . TYR A 1 86 ? 19.527 -3.545 -26.984 1.00 95.94 86 TYR A O 1
ATOM 688 N N . HIS A 1 87 ? 18.151 -4.561 -25.542 1.00 96.44 87 HIS A N 1
ATOM 689 C CA . HIS A 1 87 ? 18.644 -5.905 -25.847 1.00 96.44 87 HIS A CA 1
ATOM 690 C C . HIS A 1 87 ? 18.466 -6.275 -27.328 1.00 96.44 87 HIS A C 1
ATOM 692 O O . HIS A 1 87 ? 19.349 -6.888 -27.930 1.00 96.44 87 HIS A O 1
ATOM 698 N N . ARG A 1 88 ? 17.354 -5.865 -27.957 1.00 97.00 88 ARG A N 1
ATOM 699 C CA . ARG A 1 88 ? 17.138 -6.077 -29.398 1.00 97.00 88 ARG A CA 1
ATOM 700 C C . ARG A 1 88 ? 18.155 -5.336 -30.264 1.00 97.00 88 ARG A C 1
ATOM 702 O O . ARG A 1 88 ? 18.562 -5.866 -31.297 1.00 97.00 88 ARG A O 1
ATOM 709 N N . GLN A 1 89 ? 18.561 -4.135 -29.859 1.00 96.06 89 GLN A N 1
ATOM 710 C CA . GLN A 1 89 ? 19.569 -3.336 -30.563 1.00 96.06 89 GLN A CA 1
ATOM 711 C C . GLN A 1 89 ? 20.996 -3.829 -30.280 1.00 96.06 89 GLN A C 1
ATOM 713 O O . GLN A 1 89 ? 21.874 -3.732 -31.142 1.00 96.06 89 GLN A O 1
ATOM 718 N N . HIS A 1 90 ? 21.214 -4.435 -29.110 1.00 96.19 90 HIS A N 1
ATOM 719 C CA . HIS A 1 90 ? 22.514 -4.910 -28.642 1.00 96.19 90 HIS A CA 1
ATOM 720 C C . HIS A 1 90 ? 22.465 -6.381 -28.196 1.00 96.19 90 HIS A C 1
ATOM 722 O O . HIS A 1 90 ? 22.730 -6.691 -27.035 1.00 96.19 90 HIS A O 1
ATOM 728 N N . PRO A 1 91 ? 22.227 -7.335 -29.116 1.00 95.44 91 PRO A N 1
ATOM 729 C CA . PRO A 1 91 ? 21.986 -8.742 -28.767 1.00 95.44 91 PRO A CA 1
ATOM 730 C C . PRO A 1 91 ? 23.193 -9.463 -28.143 1.00 95.44 91 PRO A C 1
ATOM 732 O O . PRO A 1 91 ? 23.071 -10.599 -27.695 1.00 95.44 91 PRO A O 1
ATOM 735 N N . ARG A 1 92 ? 24.379 -8.840 -28.157 1.00 95.88 92 ARG A N 1
ATOM 736 C CA . ARG A 1 92 ? 25.604 -9.365 -27.531 1.00 95.88 92 ARG A CA 1
ATOM 737 C C . ARG A 1 92 ? 25.904 -8.747 -26.167 1.00 95.88 92 ARG A C 1
ATOM 739 O O . ARG A 1 92 ? 26.808 -9.240 -25.501 1.00 95.88 92 ARG A O 1
ATOM 746 N N . ALA A 1 93 ? 25.212 -7.676 -25.782 1.00 94.81 93 ALA A N 1
ATOM 747 C CA . ALA A 1 93 ? 25.404 -7.060 -24.478 1.00 94.81 93 ALA A CA 1
ATOM 748 C C . ALA A 1 93 ? 24.765 -7.961 -23.404 1.00 94.81 93 ALA A C 1
ATOM 750 O O . ALA A 1 93 ? 23.577 -8.282 -23.524 1.00 94.81 93 ALA A O 1
ATOM 751 N N . PRO A 1 94 ? 25.526 -8.409 -22.391 1.00 94.25 94 PRO A N 1
ATOM 752 C CA . PRO A 1 94 ? 24.964 -9.168 -21.284 1.00 94.25 94 PRO A CA 1
ATOM 753 C C . PRO A 1 94 ? 24.173 -8.242 -20.353 1.00 94.25 94 PRO A C 1
ATOM 755 O O . PRO A 1 94 ? 24.520 -7.072 -20.204 1.00 94.25 94 PRO A O 1
ATOM 758 N N . LEU A 1 95 ? 23.128 -8.782 -19.726 1.00 95.00 95 LEU A N 1
ATOM 759 C CA . LEU A 1 95 ? 22.483 -8.131 -18.588 1.00 95.00 95 LEU A CA 1
ATOM 760 C C . LEU A 1 95 ? 23.464 -8.128 -17.409 1.00 95.00 95 LEU A C 1
ATOM 762 O O . LEU A 1 95 ? 24.119 -9.150 -17.179 1.00 95.00 95 LEU A O 1
ATOM 766 N N . LEU A 1 96 ? 23.547 -7.016 -16.687 1.00 94.50 96 LEU A N 1
ATOM 767 C CA . LEU A 1 96 ? 24.341 -6.915 -15.468 1.00 94.50 96 LEU A CA 1
ATOM 768 C C . LEU A 1 96 ? 23.663 -7.677 -14.325 1.00 94.50 96 LEU A C 1
ATOM 770 O O . LEU A 1 96 ? 22.433 -7.719 -14.212 1.00 94.50 96 LEU A O 1
ATOM 774 N N . GLY A 1 97 ? 24.479 -8.334 -13.506 1.00 88.94 97 GLY A N 1
ATOM 775 C CA . GLY A 1 97 ? 24.071 -8.846 -12.210 1.00 88.94 97 GLY A CA 1
ATOM 776 C C . GLY A 1 97 ? 24.009 -7.733 -11.157 1.00 88.94 97 GLY A C 1
ATOM 777 O O . GLY A 1 97 ? 24.476 -6.627 -11.393 1.00 88.94 97 GLY A O 1
ATOM 778 N N . PRO A 1 98 ? 23.472 -8.030 -9.963 1.00 81.38 98 PRO A N 1
ATOM 779 C CA . PRO A 1 98 ? 23.297 -7.042 -8.893 1.00 81.38 98 PRO A CA 1
ATOM 780 C C . PRO A 1 98 ? 24.612 -6.495 -8.312 1.00 81.38 98 PRO A C 1
ATOM 782 O O . PRO A 1 98 ? 24.590 -5.466 -7.649 1.00 81.38 98 PRO A O 1
ATOM 785 N N . ASP A 1 99 ? 25.730 -7.196 -8.527 1.00 87.12 99 ASP A N 1
ATOM 786 C CA . ASP A 1 99 ? 27.066 -6.800 -8.061 1.00 87.12 99 ASP A CA 1
ATOM 787 C C . ASP A 1 99 ? 27.958 -6.289 -9.214 1.00 87.12 99 ASP A C 1
ATOM 789 O O . ASP A 1 99 ? 29.143 -6.032 -8.998 1.00 87.12 99 ASP A O 1
ATOM 793 N N . ASP A 1 100 ? 27.426 -6.206 -10.441 1.00 90.00 100 ASP A N 1
ATOM 794 C CA . ASP A 1 100 ? 28.176 -5.745 -11.608 1.00 90.00 100 ASP A CA 1
ATOM 795 C C . ASP A 1 100 ? 27.938 -4.244 -11.826 1.00 90.00 100 ASP A C 1
ATOM 797 O O . ASP A 1 100 ? 26.796 -3.794 -11.918 1.00 90.00 100 ASP A O 1
ATOM 801 N N . ASP A 1 101 ? 29.016 -3.475 -11.971 1.00 87.94 101 ASP A N 1
ATOM 802 C CA . ASP A 1 101 ? 28.933 -2.045 -12.269 1.00 87.94 101 ASP A CA 1
ATOM 803 C C . ASP A 1 101 ? 28.760 -1.794 -13.783 1.00 87.94 101 ASP A C 1
ATOM 805 O O . ASP A 1 101 ? 29.314 -2.537 -14.606 1.00 87.94 101 ASP A O 1
ATOM 809 N N . PRO A 1 102 ? 28.026 -0.738 -14.181 1.00 89.62 102 PRO A N 1
ATOM 810 C CA . PRO A 1 102 ? 28.032 -0.264 -15.561 1.00 89.62 102 PRO A CA 1
ATOM 811 C C . PRO A 1 102 ? 29.406 0.310 -15.954 1.00 89.62 102 PRO A C 1
ATOM 813 O O . PRO A 1 102 ? 30.214 0.690 -15.107 1.00 89.62 102 PRO A O 1
ATOM 816 N N . ASP A 1 103 ? 29.656 0.404 -17.260 1.00 91.81 103 ASP A N 1
ATOM 817 C CA . ASP A 1 103 ? 30.795 1.135 -17.815 1.00 91.81 103 ASP A CA 1
ATOM 818 C C . ASP A 1 103 ? 30.659 2.639 -17.504 1.00 91.81 103 ASP A C 1
ATOM 820 O O . ASP A 1 103 ? 29.552 3.172 -17.418 1.00 91.81 103 ASP A O 1
ATOM 824 N N . ASP A 1 104 ? 31.787 3.354 -17.444 1.00 88.00 104 ASP A N 1
ATOM 825 C CA . ASP A 1 104 ? 31.803 4.810 -17.220 1.00 88.00 104 ASP A CA 1
ATOM 826 C C . ASP A 1 104 ? 31.054 5.599 -18.321 1.00 88.00 104 ASP A C 1
ATOM 828 O O . ASP A 1 104 ? 30.513 6.676 -18.068 1.00 88.00 104 ASP A O 1
ATOM 832 N N . ASP A 1 105 ? 31.007 5.060 -19.546 1.00 88.94 105 ASP A N 1
ATOM 833 C CA . ASP A 1 105 ? 30.368 5.674 -20.716 1.00 88.94 105 ASP A CA 1
ATOM 834 C C . ASP A 1 105 ? 29.004 5.021 -21.015 1.00 88.94 105 ASP A C 1
ATOM 836 O O . ASP A 1 105 ? 28.878 4.211 -21.943 1.00 88.94 105 ASP A O 1
ATOM 840 N N . VAL A 1 106 ? 27.970 5.383 -20.249 1.00 93.06 106 VAL A N 1
ATOM 841 C CA . VAL A 1 106 ? 26.585 4.943 -20.495 1.00 93.06 106 VAL A CA 1
ATOM 842 C C . VAL A 1 106 ? 25.914 5.742 -21.620 1.00 93.06 106 VAL A C 1
ATOM 844 O O . VAL A 1 106 ? 26.012 6.964 -21.697 1.00 93.06 106 VAL A O 1
ATOM 847 N N . ASP A 1 107 ? 25.198 5.046 -22.506 1.00 92.81 107 ASP A N 1
ATOM 848 C CA . ASP A 1 107 ? 24.470 5.657 -23.627 1.00 92.81 107 ASP A CA 1
ATOM 849 C C . ASP A 1 107 ? 23.061 6.125 -23.216 1.00 92.81 107 ASP A C 1
ATOM 851 O O . ASP A 1 107 ? 22.499 7.054 -23.810 1.00 92.81 107 ASP A O 1
ATOM 855 N N . ILE A 1 108 ? 22.484 5.459 -22.212 1.00 95.19 108 ILE A N 1
ATOM 856 C CA . ILE A 1 108 ? 21.166 5.734 -21.639 1.00 95.19 108 ILE A CA 1
ATOM 857 C C . ILE A 1 108 ? 21.192 5.504 -20.126 1.00 95.19 108 ILE A C 1
ATOM 859 O O . ILE A 1 108 ? 21.691 4.481 -19.654 1.00 95.19 108 ILE A O 1
ATOM 863 N N . THR A 1 109 ? 20.558 6.420 -19.405 1.00 96.62 109 THR A N 1
ATOM 864 C CA . THR A 1 109 ? 20.158 6.242 -18.012 1.00 96.62 109 THR A CA 1
ATOM 865 C C . THR A 1 109 ? 18.642 6.348 -17.938 1.00 96.62 109 THR A C 1
ATOM 867 O O . THR A 1 109 ? 18.066 7.292 -18.466 1.00 96.62 109 THR A O 1
ATOM 870 N N . ALA A 1 110 ? 17.974 5.378 -17.325 1.00 97.31 110 ALA A N 1
ATOM 871 C CA . ALA A 1 110 ? 16.548 5.437 -17.043 1.00 97.31 110 ALA A CA 1
ATOM 872 C C . ALA A 1 110 ? 16.294 4.984 -15.608 1.00 97.31 110 ALA A C 1
ATOM 874 O O . ALA A 1 110 ? 16.706 3.888 -15.225 1.00 97.31 110 ALA A O 1
ATOM 875 N N . VAL A 1 111 ? 15.613 5.831 -14.840 1.00 97.50 111 VAL A N 1
ATOM 876 C CA . VAL A 1 111 ? 15.315 5.598 -13.426 1.00 97.50 111 VAL A CA 1
ATOM 877 C C . VAL A 1 111 ? 13.823 5.781 -13.192 1.00 97.50 111 VAL A C 1
ATOM 879 O O . VAL A 1 111 ? 13.264 6.847 -13.460 1.00 97.50 111 VAL A O 1
ATOM 882 N N . GLY A 1 112 ? 13.184 4.723 -12.702 1.00 96.88 112 GLY A N 1
ATOM 883 C CA . GLY A 1 112 ? 11.789 4.703 -12.291 1.00 96.88 112 GLY A CA 1
ATOM 884 C C . GLY A 1 112 ? 11.640 4.635 -10.772 1.00 96.88 112 GLY A C 1
ATOM 885 O O . GLY A 1 112 ? 12.080 3.680 -10.143 1.00 96.88 112 GLY A O 1
ATOM 886 N N . GLU A 1 113 ? 10.952 5.604 -10.179 1.00 96.81 113 GLU A N 1
ATOM 887 C CA . GLU A 1 113 ? 10.622 5.629 -8.748 1.00 96.81 113 GLU A CA 1
ATOM 888 C C . GLU A 1 113 ? 9.108 5.532 -8.554 1.00 96.81 113 GLU A C 1
ATOM 890 O O . GLU A 1 113 ? 8.332 6.108 -9.322 1.00 96.81 113 GLU A O 1
ATOM 895 N N . THR A 1 114 ? 8.653 4.817 -7.527 1.00 94.62 114 THR A N 1
ATOM 896 C CA . THR A 1 114 ? 7.235 4.601 -7.235 1.00 94.62 114 THR A CA 1
ATOM 897 C C . THR A 1 114 ? 6.913 4.836 -5.761 1.00 94.62 114 THR A C 1
ATOM 899 O O . THR A 1 114 ? 7.189 4.021 -4.884 1.00 94.62 114 THR A O 1
ATOM 902 N N . ASP A 1 115 ? 6.171 5.908 -5.498 1.00 92.94 115 ASP A N 1
ATOM 903 C CA . ASP A 1 115 ? 5.687 6.249 -4.167 1.00 92.94 115 ASP A CA 1
ATOM 904 C C . ASP A 1 115 ? 4.294 5.659 -3.904 1.00 92.94 115 ASP A C 1
ATOM 906 O O . ASP A 1 115 ? 3.331 5.880 -4.652 1.00 92.94 115 ASP A O 1
ATOM 910 N N . ILE A 1 116 ? 4.138 4.971 -2.768 1.00 92.44 116 ILE A N 1
ATOM 911 C CA . ILE A 1 116 ? 2.817 4.592 -2.253 1.00 92.44 116 ILE A CA 1
ATOM 912 C C . ILE A 1 116 ? 2.204 5.803 -1.553 1.00 92.44 116 ILE A C 1
ATOM 914 O O . ILE A 1 116 ? 2.485 6.090 -0.391 1.00 92.44 116 ILE A O 1
ATOM 918 N N . LEU A 1 117 ? 1.306 6.496 -2.251 1.00 90.50 117 LEU A N 1
ATOM 919 C CA . LEU A 1 117 ? 0.636 7.677 -1.712 1.00 90.50 117 LEU A CA 1
ATOM 920 C C . LEU A 1 117 ? -0.299 7.317 -0.557 1.00 90.50 117 LEU A C 1
ATOM 922 O O . LEU A 1 117 ? -0.404 8.055 0.425 1.00 90.50 117 LEU A O 1
ATOM 926 N N . ASN A 1 118 ? -1.054 6.223 -0.709 1.00 88.00 118 ASN A N 1
ATOM 927 C CA . ASN A 1 118 ? -2.016 5.794 0.298 1.00 88.00 118 ASN A CA 1
ATOM 928 C C . ASN A 1 118 ? -2.567 4.385 0.054 1.00 88.00 118 ASN A C 1
ATOM 930 O O . ASN A 1 118 ? -2.665 3.925 -1.082 1.00 88.00 118 ASN A O 1
ATOM 934 N N . VAL A 1 119 ? -3.087 3.773 1.116 1.00 92.19 119 VAL A N 1
ATOM 935 C CA . VAL A 1 119 ? -3.987 2.618 1.038 1.00 92.19 119 VAL A CA 1
ATOM 936 C C . VAL A 1 119 ? -5.373 3.069 1.491 1.00 92.19 119 VAL A C 1
ATOM 938 O O . VAL A 1 119 ? -5.515 3.730 2.520 1.00 92.19 119 VAL A O 1
ATOM 941 N N . LEU A 1 120 ? -6.413 2.724 0.729 1.00 89.19 120 LEU A N 1
ATOM 942 C CA . LEU A 1 120 ? -7.817 3.096 0.957 1.00 89.19 120 LEU A CA 1
ATOM 943 C C . LEU A 1 120 ? -8.704 1.861 0.767 1.00 89.19 120 LEU A C 1
ATOM 945 O O . LEU A 1 120 ? -8.961 1.441 -0.357 1.00 89.19 120 LEU A O 1
ATOM 949 N N . GLY A 1 121 ? -9.150 1.248 1.866 1.00 89.38 121 GLY A N 1
ATOM 950 C CA . GLY A 1 121 ? -9.833 -0.045 1.833 1.00 89.38 121 GLY A CA 1
ATOM 951 C C . GLY A 1 121 ? -9.024 -1.087 1.033 1.00 89.38 121 GLY A C 1
ATOM 952 O O . GLY A 1 121 ? -7.871 -1.347 1.381 1.00 89.38 121 GLY A O 1
ATOM 953 N N . PRO A 1 122 ? -9.591 -1.682 -0.034 1.00 93.75 122 PRO A N 1
ATOM 954 C CA . PRO A 1 122 ? -8.913 -2.642 -0.896 1.00 93.75 122 PRO A CA 1
ATOM 955 C C . PRO A 1 122 ? -8.138 -1.991 -2.053 1.00 93.75 122 PRO A C 1
ATOM 957 O O . PRO A 1 122 ? -7.823 -2.693 -3.007 1.00 93.75 122 PRO A O 1
ATOM 960 N N . TYR A 1 123 ? -7.849 -0.691 -2.013 1.00 95.44 123 TYR A N 1
ATOM 961 C CA . TYR A 1 123 ? -7.136 0.017 -3.077 1.00 95.44 123 TYR A CA 1
ATOM 962 C C . TYR A 1 123 ? -5.813 0.591 -2.582 1.00 95.44 123 TYR A C 1
ATOM 964 O O . TYR A 1 123 ? -5.701 0.996 -1.423 1.00 95.44 123 TYR A O 1
ATOM 972 N N . VAL A 1 124 ? -4.834 0.672 -3.478 1.00 94.75 124 VAL A N 1
ATOM 973 C CA . VAL A 1 124 ? -3.593 1.425 -3.275 1.00 94.75 124 VAL A CA 1
ATOM 974 C C . VAL A 1 124 ? -3.498 2.528 -4.325 1.00 94.75 124 VAL A C 1
ATOM 976 O O . VAL A 1 124 ? -3.779 2.287 -5.497 1.00 94.75 124 VAL A O 1
ATOM 979 N N . ALA A 1 125 ? -3.158 3.738 -3.895 1.00 94.00 125 ALA A N 1
ATOM 980 C CA . ALA A 1 125 ? -2.879 4.872 -4.764 1.00 94.00 125 ALA A CA 1
ATOM 981 C C . ALA A 1 125 ? -1.363 5.060 -4.864 1.00 94.00 125 ALA A C 1
ATOM 983 O O . ALA A 1 125 ? -0.682 5.072 -3.838 1.00 94.00 125 ALA A O 1
ATOM 984 N N . LEU A 1 126 ? -0.868 5.203 -6.089 1.00 94.69 126 LEU A N 1
ATOM 985 C CA . LEU A 1 126 ? 0.549 5.259 -6.424 1.00 94.69 126 LEU A CA 1
ATOM 986 C C . LEU A 1 126 ? 0.849 6.520 -7.239 1.00 94.69 126 LEU A C 1
ATOM 988 O O . LEU A 1 126 ? 0.012 6.963 -8.034 1.00 94.69 126 LEU A O 1
ATOM 992 N N . GLU A 1 127 ? 2.050 7.055 -7.069 1.00 96.06 127 GLU A N 1
ATOM 993 C CA . GLU A 1 127 ? 2.692 7.969 -8.010 1.00 96.06 127 GLU A CA 1
ATOM 994 C C . GLU A 1 127 ? 3.954 7.293 -8.531 1.00 96.06 127 GLU A C 1
ATOM 996 O O . GLU A 1 127 ? 4.720 6.746 -7.749 1.00 96.06 127 GLU A O 1
ATOM 1001 N N . HIS A 1 128 ? 4.147 7.316 -9.840 1.00 96.62 128 HIS A N 1
ATOM 1002 C CA . HIS A 1 128 ? 5.335 6.807 -10.496 1.00 96.62 128 HIS A CA 1
ATOM 1003 C C . HIS A 1 128 ? 6.004 7.951 -11.252 1.00 96.62 128 HIS A C 1
ATOM 1005 O O . HIS A 1 128 ? 5.331 8.649 -12.017 1.00 96.62 128 HIS A O 1
ATOM 1011 N N . ARG A 1 129 ? 7.301 8.143 -11.023 1.00 97.88 129 ARG A N 1
ATOM 1012 C CA . ARG A 1 129 ? 8.149 9.112 -11.717 1.00 97.88 129 ARG A CA 1
ATOM 1013 C C . ARG A 1 129 ? 9.174 8.349 -12.540 1.00 97.88 129 ARG A C 1
ATOM 1015 O O . ARG A 1 129 ? 9.821 7.451 -12.016 1.00 97.88 129 ARG A O 1
ATOM 1022 N N . LEU A 1 130 ? 9.314 8.723 -13.802 1.00 97.56 130 LEU A N 1
ATOM 1023 C CA . LEU A 1 130 ? 10.292 8.152 -14.717 1.00 97.56 130 LEU A CA 1
ATOM 1024 C C . LEU A 1 130 ? 11.160 9.281 -15.251 1.00 97.56 130 LEU A C 1
ATOM 1026 O O . LEU A 1 130 ? 10.616 10.245 -15.784 1.00 97.56 130 LEU A O 1
ATOM 1030 N N . SER A 1 131 ? 12.475 9.135 -15.139 1.00 97.69 131 SER A N 1
ATOM 1031 C CA . SER A 1 131 ? 13.450 10.016 -15.777 1.00 97.69 131 SER A CA 1
ATOM 1032 C C . SER A 1 131 ? 14.297 9.207 -16.752 1.00 97.69 131 SER A C 1
ATOM 1034 O O . SER A 1 131 ? 14.733 8.103 -16.420 1.00 97.69 131 SER A O 1
ATOM 1036 N N . ILE A 1 132 ? 14.479 9.714 -17.970 1.00 97.25 132 ILE A N 1
ATOM 1037 C CA . ILE A 1 132 ? 15.284 9.091 -19.022 1.00 97.25 132 ILE A CA 1
ATOM 1038 C C . ILE A 1 132 ? 16.250 10.130 -19.580 1.00 97.25 132 ILE A C 1
ATOM 1040 O O . ILE A 1 132 ? 15.828 11.121 -20.171 1.00 97.25 132 ILE A O 1
ATOM 1044 N N . GLU A 1 133 ? 17.537 9.833 -19.490 1.00 95.81 133 GLU A N 1
ATOM 1045 C CA . GLU A 1 133 ? 18.632 10.622 -20.043 1.00 95.81 133 GLU A CA 1
ATOM 1046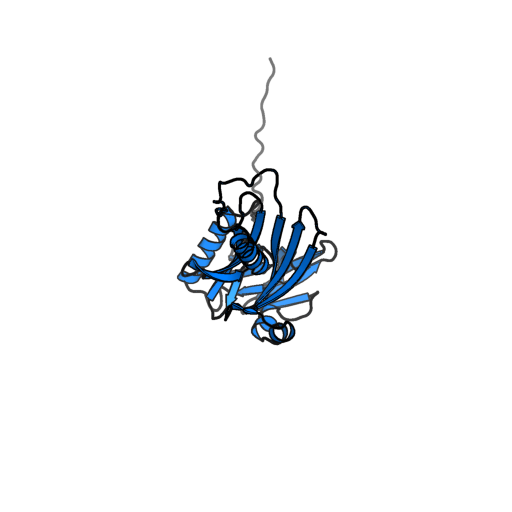 C C . GLU A 1 133 ? 19.311 9.824 -21.162 1.00 95.81 133 GLU A C 1
ATOM 1048 O O . GLU A 1 133 ? 19.500 8.604 -21.070 1.00 95.81 133 GLU A O 1
ATOM 1053 N N . ARG A 1 134 ? 19.685 10.498 -22.252 1.00 93.75 134 ARG A N 1
ATOM 1054 C CA . ARG A 1 134 ? 20.392 9.882 -23.385 1.00 93.75 134 ARG A CA 1
ATOM 1055 C C . ARG A 1 134 ? 21.554 10.759 -23.796 1.00 93.75 134 ARG A C 1
ATOM 1057 O O . ARG A 1 134 ? 21.381 11.957 -23.973 1.00 93.75 134 ARG A O 1
ATOM 1064 N N . ALA A 1 135 ? 22.702 10.149 -24.081 1.00 84.56 135 ALA A N 1
ATOM 1065 C CA . ALA A 1 135 ? 23.937 10.884 -24.371 1.00 84.56 135 ALA A CA 1
ATOM 1066 C C . ALA A 1 135 ? 23.829 11.922 -25.515 1.00 84.56 135 ALA A C 1
ATOM 1068 O O . ALA A 1 135 ? 24.618 12.862 -25.564 1.00 84.56 135 ALA A O 1
ATOM 1069 N N . ASN A 1 136 ? 22.879 11.761 -26.446 1.00 82.12 136 ASN A N 1
ATOM 1070 C CA . ASN A 1 136 ? 22.711 12.633 -27.616 1.00 82.12 136 ASN A CA 1
ATOM 1071 C C . ASN A 1 136 ? 21.258 13.091 -27.849 1.00 82.12 136 ASN A C 1
ATOM 1073 O O . ASN A 1 136 ? 20.913 13.442 -28.978 1.00 82.12 136 ASN A O 1
ATOM 1077 N N . ASP A 1 137 ? 20.400 13.048 -26.829 1.00 87.00 137 ASP A N 1
ATOM 1078 C CA . ASP A 1 137 ? 18.993 13.457 -26.940 1.00 87.00 137 ASP A CA 1
ATOM 1079 C C . ASP A 1 137 ? 18.584 14.336 -25.750 1.00 87.00 137 ASP A C 1
ATOM 1081 O O . ASP A 1 137 ? 19.370 14.557 -24.832 1.00 87.00 137 ASP A O 1
ATOM 1085 N N . HIS A 1 138 ? 17.367 14.871 -25.782 1.00 85.19 138 HIS A N 1
ATOM 1086 C CA . HIS A 1 138 ? 16.796 15.582 -24.645 1.00 85.19 138 HIS A CA 1
ATOM 1087 C C . HIS A 1 138 ? 16.341 14.621 -23.546 1.00 85.19 138 HIS A C 1
ATOM 1089 O O . HIS A 1 138 ? 15.755 13.575 -23.831 1.00 85.19 138 HIS A O 1
ATOM 1095 N N . ASP A 1 139 ? 16.545 15.041 -22.298 1.00 91.81 139 ASP A N 1
ATOM 1096 C CA . ASP A 1 139 ? 16.026 14.346 -21.126 1.00 91.81 139 ASP A CA 1
ATOM 1097 C C . ASP A 1 139 ? 14.494 14.317 -21.156 1.00 91.81 139 ASP A C 1
ATOM 1099 O O . ASP A 1 139 ? 13.827 15.279 -21.567 1.00 91.81 139 ASP A O 1
ATOM 1103 N N . GLN A 1 140 ? 13.933 13.196 -20.719 1.00 93.81 140 GLN A N 1
ATOM 1104 C CA . GLN A 1 140 ? 12.500 12.976 -20.645 1.00 93.81 140 GLN A CA 1
ATOM 1105 C C . GLN A 1 140 ? 12.107 12.613 -19.218 1.00 93.81 140 GLN A C 1
ATOM 1107 O O . GLN A 1 140 ? 12.477 11.552 -18.725 1.00 93.81 140 GLN A O 1
ATOM 1112 N N . ASP A 1 141 ? 11.253 13.442 -18.624 1.00 96.12 141 ASP A N 1
ATOM 1113 C CA . ASP A 1 141 ? 10.607 13.157 -17.348 1.00 96.12 141 ASP A CA 1
ATOM 1114 C C . ASP A 1 141 ? 9.107 12.928 -17.549 1.00 96.12 141 ASP A C 1
ATOM 1116 O O . ASP A 1 141 ? 8.429 13.696 -18.240 1.00 96.12 141 ASP A O 1
ATOM 1120 N N . ASP A 1 142 ? 8.572 11.891 -16.914 1.00 96.44 142 ASP A N 1
ATOM 1121 C CA . ASP A 1 142 ? 7.138 11.625 -16.849 1.00 96.44 142 ASP A CA 1
ATOM 1122 C C . ASP A 1 142 ? 6.697 11.351 -15.407 1.00 96.44 142 ASP A C 1
ATOM 1124 O O . ASP A 1 142 ? 7.448 10.845 -14.572 1.00 96.44 142 ASP A O 1
ATOM 1128 N N . THR A 1 143 ? 5.457 11.710 -15.085 1.00 97.12 143 THR A N 1
ATOM 1129 C CA . THR A 1 143 ? 4.847 11.414 -13.787 1.00 97.12 143 THR A CA 1
ATOM 1130 C C . THR A 1 143 ? 3.428 10.920 -13.992 1.00 97.12 143 THR A C 1
ATOM 1132 O O . THR A 1 143 ? 2.536 11.665 -14.402 1.00 97.12 143 THR A O 1
ATOM 1135 N N . THR A 1 144 ? 3.197 9.666 -13.621 1.00 95.00 144 THR A N 1
ATOM 1136 C CA . THR A 1 144 ? 1.896 9.013 -13.725 1.00 95.00 144 THR A CA 1
ATOM 1137 C C . THR A 1 144 ? 1.347 8.693 -12.340 1.00 95.00 144 THR A C 1
ATOM 1139 O O . THR A 1 144 ? 2.072 8.305 -11.430 1.00 95.00 144 THR A O 1
ATOM 1142 N N . ARG A 1 145 ? 0.030 8.829 -12.163 1.00 95.50 145 ARG A N 1
ATOM 1143 C CA . ARG A 1 145 ? -0.670 8.399 -10.946 1.00 95.50 145 ARG A CA 1
ATOM 1144 C C . ARG A 1 145 ? -1.672 7.313 -11.271 1.00 95.50 145 ARG A C 1
ATOM 1146 O O . ARG A 1 145 ? -2.420 7.427 -12.240 1.00 95.50 145 ARG A O 1
ATOM 1153 N N . ALA A 1 146 ? -1.721 6.294 -10.426 1.00 94.38 146 ALA A N 1
ATOM 1154 C CA . ALA A 1 146 ? -2.599 5.150 -10.614 1.00 94.38 146 ALA A CA 1
ATOM 1155 C C . ALA A 1 146 ? -3.280 4.746 -9.307 1.00 94.38 146 ALA A C 1
ATOM 1157 O O . ALA A 1 146 ? -2.766 4.963 -8.211 1.00 94.38 146 ALA A O 1
ATOM 1158 N N . VAL A 1 147 ? -4.445 4.116 -9.435 1.00 96.62 147 VAL A N 1
ATOM 1159 C CA . VAL A 1 147 ? -5.107 3.409 -8.337 1.00 96.62 147 VAL A CA 1
ATOM 1160 C C . VAL A 1 147 ? -5.201 1.943 -8.728 1.00 96.62 147 VAL A C 1
ATOM 1162 O O . VAL A 1 147 ? -5.714 1.631 -9.798 1.00 96.62 147 VAL A O 1
ATOM 1165 N N . ILE A 1 148 ? -4.731 1.039 -7.872 1.00 96.69 148 ILE A N 1
ATOM 1166 C CA . ILE A 1 148 ? -4.781 -0.410 -8.100 1.00 96.69 148 ILE A CA 1
ATOM 1167 C C . ILE A 1 148 ? -5.781 -1.042 -7.129 1.00 96.69 148 ILE A C 1
ATOM 1169 O O . ILE A 1 148 ? -5.699 -0.838 -5.916 1.00 96.69 148 ILE A O 1
ATOM 1173 N N . ASP A 1 149 ? -6.721 -1.834 -7.647 1.00 95.81 149 ASP A N 1
ATOM 1174 C CA . ASP A 1 149 ? -7.632 -2.654 -6.844 1.00 95.81 149 ASP A CA 1
ATOM 1175 C C . ASP A 1 149 ? -6.928 -3.944 -6.414 1.00 95.81 149 ASP A C 1
ATOM 1177 O O . ASP A 1 149 ? -6.710 -4.866 -7.203 1.00 95.81 149 ASP A O 1
ATOM 1181 N N . LEU A 1 150 ? -6.618 -4.053 -5.126 1.00 94.94 150 LEU A N 1
ATOM 1182 C CA . LEU A 1 150 ? -5.896 -5.189 -4.564 1.00 94.94 150 LEU A CA 1
ATOM 1183 C C . LEU A 1 150 ? -6.675 -6.502 -4.724 1.00 94.94 150 LEU A C 1
ATOM 1185 O O . LEU A 1 150 ? -6.079 -7.574 -4.695 1.00 94.94 150 LEU A O 1
ATOM 1189 N N . ARG A 1 151 ? -8.000 -6.488 -4.893 1.00 91.94 151 ARG A N 1
ATOM 1190 C CA . ARG A 1 151 ? -8.780 -7.734 -5.038 1.00 91.94 151 ARG A CA 1
ATOM 1191 C C . ARG A 1 151 ? -8.410 -8.507 -6.300 1.00 91.94 151 ARG A C 1
ATOM 1193 O O . ARG A 1 151 ? -8.467 -9.732 -6.282 1.00 91.94 151 ARG A O 1
ATOM 1200 N N . ASN A 1 152 ? -8.045 -7.804 -7.369 1.00 90.94 152 ASN A N 1
ATOM 1201 C CA . ASN A 1 152 ? -7.751 -8.395 -8.676 1.00 90.94 152 ASN A CA 1
ATOM 1202 C C . ASN A 1 152 ? -6.401 -7.953 -9.270 1.00 90.94 152 ASN A C 1
ATOM 1204 O O . ASN A 1 152 ? -6.030 -8.469 -10.320 1.00 90.94 152 ASN A O 1
ATOM 1208 N N . GLY A 1 153 ? -5.683 -7.035 -8.614 1.00 89.19 153 GLY A N 1
ATOM 1209 C CA . GLY A 1 153 ? -4.390 -6.518 -9.060 1.00 89.19 153 GLY A CA 1
ATOM 1210 C C . GLY A 1 153 ? -4.474 -5.624 -10.297 1.00 89.19 153 GLY A C 1
ATOM 1211 O O . GLY A 1 153 ? -3.477 -5.475 -10.992 1.00 89.19 153 GLY A O 1
ATOM 1212 N N . LYS A 1 154 ? -5.652 -5.077 -10.625 1.00 92.38 154 LYS A N 1
ATOM 1213 C CA . LYS A 1 154 ? -5.855 -4.262 -11.830 1.00 92.38 154 LYS A CA 1
ATOM 1214 C C . LYS A 1 154 ? -5.980 -2.776 -11.501 1.00 92.38 154 LYS A C 1
ATOM 1216 O O . LYS A 1 154 ? -6.516 -2.440 -10.440 1.00 92.38 154 LYS A O 1
ATOM 1221 N N . PRO A 1 155 ? -5.584 -1.889 -12.432 1.00 95.31 155 PRO A N 1
ATOM 1222 C CA . PRO A 1 155 ? -5.916 -0.477 -12.350 1.00 95.31 155 PRO A CA 1
ATOM 1223 C C . PRO A 1 155 ? -7.425 -0.254 -12.204 1.00 95.31 155 PRO A C 1
ATOM 1225 O O . PRO A 1 155 ? -8.243 -0.966 -12.798 1.00 95.31 155 PRO A O 1
ATOM 1228 N N . ALA A 1 156 ? -7.789 0.741 -11.408 1.00 96.69 156 ALA A N 1
ATOM 1229 C CA . ALA A 1 156 ? -9.154 1.160 -11.159 1.00 96.69 156 ALA A CA 1
ATOM 1230 C C . ALA A 1 156 ? -9.279 2.677 -11.309 1.00 96.69 156 ALA A C 1
ATOM 1232 O O . ALA A 1 156 ? -8.389 3.437 -10.943 1.00 96.69 156 ALA A O 1
ATOM 1233 N N . GLU A 1 157 ? -10.433 3.114 -11.803 1.00 94.81 157 GLU A N 1
ATOM 1234 C CA . GLU A 1 157 ? -10.775 4.532 -11.861 1.00 94.81 157 GLU A CA 1
ATOM 1235 C C . GLU A 1 157 ? -10.972 5.117 -10.458 1.00 94.81 157 GLU A C 1
ATOM 1237 O O . GLU A 1 157 ? -11.555 4.476 -9.573 1.00 94.81 157 GLU A O 1
ATOM 1242 N N . LEU A 1 158 ? -10.574 6.377 -10.274 1.00 91.31 158 LEU A N 1
ATOM 1243 C CA . LEU A 1 158 ? -10.712 7.070 -8.993 1.00 91.31 158 LEU A CA 1
ATOM 1244 C C . LEU A 1 158 ? -12.179 7.155 -8.535 1.00 91.31 158 LEU A C 1
ATOM 1246 O O . LEU A 1 158 ? -12.476 6.882 -7.374 1.00 91.31 158 LEU A O 1
ATOM 1250 N N . ASP A 1 159 ? -13.113 7.476 -9.439 1.00 93.38 159 ASP A N 1
ATOM 1251 C CA . ASP A 1 159 ? -14.551 7.547 -9.117 1.00 93.38 159 ASP A CA 1
ATOM 1252 C C . ASP A 1 159 ? -15.094 6.187 -8.649 1.00 93.38 159 ASP A C 1
ATOM 1254 O O . ASP A 1 159 ? -15.870 6.114 -7.694 1.00 93.38 159 ASP A O 1
ATOM 1258 N N . ARG A 1 160 ? -14.612 5.088 -9.244 1.00 93.81 160 ARG A N 1
ATOM 1259 C CA . ARG A 1 160 ? -14.971 3.734 -8.811 1.00 93.81 160 ARG A CA 1
ATOM 1260 C C . ARG A 1 160 ? -14.466 3.444 -7.399 1.00 93.81 160 ARG A C 1
ATOM 1262 O O . ARG A 1 160 ? -15.235 2.918 -6.598 1.00 93.81 160 ARG A O 1
ATOM 1269 N N . MET A 1 161 ? -13.214 3.790 -7.091 1.00 94.19 161 MET A N 1
ATOM 1270 C CA . MET A 1 161 ? -12.657 3.650 -5.740 1.00 94.19 161 MET A CA 1
ATOM 1271 C C . MET A 1 161 ? -13.482 4.446 -4.724 1.00 94.19 161 MET A C 1
ATOM 1273 O O . MET A 1 161 ? -13.872 3.913 -3.689 1.00 94.19 161 MET A O 1
ATOM 1277 N N . LEU A 1 162 ? -13.785 5.710 -5.026 1.00 90.69 162 LEU A N 1
ATOM 1278 C CA . LEU A 1 162 ? -14.522 6.588 -4.118 1.00 90.69 162 LEU A CA 1
ATOM 1279 C C . LEU A 1 162 ? -15.962 6.117 -3.876 1.00 90.69 162 LEU A C 1
ATOM 1281 O O . LEU A 1 162 ? -16.502 6.356 -2.801 1.00 90.69 162 LEU A O 1
ATOM 1285 N N . ARG A 1 163 ? -16.594 5.428 -4.830 1.00 93.12 163 ARG A N 1
ATOM 1286 C CA . ARG A 1 163 ? -17.940 4.851 -4.658 1.00 93.12 163 ARG A CA 1
ATOM 1287 C C . ARG A 1 163 ? -17.951 3.504 -3.938 1.00 93.12 163 ARG A C 1
ATOM 1289 O O . ARG A 1 163 ? -19.027 3.023 -3.587 1.00 93.12 163 ARG A O 1
ATOM 1296 N N . ASP A 1 164 ? -16.794 2.881 -3.733 1.00 93.81 164 ASP A N 1
ATOM 1297 C CA . ASP A 1 164 ? -16.704 1.586 -3.067 1.00 93.81 164 ASP A CA 1
ATOM 1298 C C . ASP A 1 164 ? -17.063 1.722 -1.578 1.00 93.81 164 ASP A C 1
ATOM 1300 O O . ASP A 1 164 ? -16.466 2.510 -0.839 1.00 93.81 164 ASP A O 1
ATOM 1304 N N . SER A 1 165 ? -18.040 0.937 -1.117 1.00 91.62 165 SER A N 1
ATOM 1305 C CA . SER A 1 165 ? -18.509 0.997 0.271 1.00 91.62 165 SER A CA 1
ATOM 1306 C C . SER A 1 165 ? -17.399 0.682 1.271 1.00 91.62 165 SER A C 1
ATOM 1308 O O . SER A 1 165 ? -17.368 1.264 2.350 1.00 91.62 165 SER A O 1
ATOM 1310 N N . THR A 1 166 ? -16.443 -0.173 0.900 1.00 91.38 166 THR A N 1
ATOM 1311 C CA . THR A 1 166 ? -15.303 -0.513 1.764 1.00 91.38 166 THR A CA 1
ATOM 1312 C C . THR A 1 166 ? -14.363 0.674 1.979 1.00 91.38 166 THR A C 1
ATOM 1314 O O . THR A 1 166 ? -13.789 0.817 3.058 1.00 91.38 166 THR A O 1
ATOM 1317 N N . VAL A 1 167 ? -14.236 1.564 0.988 1.00 91.00 167 VAL A N 1
ATOM 1318 C CA . VAL A 1 167 ? -13.467 2.811 1.105 1.00 91.00 167 VAL A CA 1
ATOM 1319 C C . VAL A 1 167 ? -14.207 3.805 1.993 1.00 91.00 167 VAL A C 1
ATOM 1321 O O . VAL A 1 167 ? -13.592 4.417 2.864 1.00 91.00 167 VAL A O 1
ATOM 1324 N N . GLN A 1 168 ? -15.525 3.929 1.823 1.00 88.06 168 GLN A N 1
ATOM 1325 C CA . GLN A 1 168 ? -16.359 4.806 2.649 1.00 88.06 168 GLN A CA 1
ATOM 1326 C C . GLN A 1 168 ? -16.354 4.382 4.126 1.00 88.06 168 GLN A C 1
ATOM 1328 O O . GLN A 1 168 ? -16.198 5.217 5.014 1.00 88.06 168 GLN A O 1
ATOM 1333 N N . GLU A 1 169 ? -16.442 3.079 4.399 1.00 87.38 169 GLU A N 1
ATOM 1334 C CA . GLU A 1 169 ? -16.312 2.527 5.750 1.00 87.38 169 GLU A CA 1
ATOM 1335 C C . GLU A 1 169 ? -14.918 2.783 6.343 1.00 87.38 169 GLU A C 1
ATOM 1337 O O . GLU A 1 169 ? -14.801 3.230 7.488 1.00 87.38 169 GLU A O 1
ATOM 1342 N N . ALA A 1 170 ? -13.855 2.544 5.565 1.00 88.25 170 ALA A N 1
ATOM 1343 C CA . ALA A 1 170 ? -12.478 2.766 6.000 1.00 88.25 170 ALA A CA 1
ATOM 1344 C C . ALA A 1 170 ? -12.179 4.246 6.285 1.00 88.25 170 ALA A C 1
ATOM 1346 O O . ALA A 1 170 ? -11.430 4.555 7.214 1.00 88.25 170 ALA A O 1
ATOM 1347 N N . ALA A 1 171 ? -12.783 5.166 5.528 1.00 86.38 171 ALA A N 1
ATOM 1348 C CA . ALA A 1 171 ? -12.588 6.603 5.692 1.00 86.38 171 ALA A CA 1
ATOM 1349 C C . ALA A 1 171 ? -13.114 7.140 7.033 1.00 86.38 171 ALA A C 1
ATOM 1351 O O . ALA A 1 171 ? -12.612 8.171 7.489 1.00 86.38 171 ALA A O 1
ATOM 1352 N N . GLY A 1 172 ? -14.059 6.437 7.666 1.00 86.25 172 GLY A N 1
ATOM 1353 C CA . GLY A 1 172 ? -14.727 6.868 8.891 1.00 86.25 172 GLY A CA 1
ATOM 1354 C C . GLY A 1 172 ? -15.821 7.908 8.640 1.00 86.25 172 GLY A C 1
ATOM 1355 O O . GLY A 1 172 ? -15.965 8.464 7.556 1.00 86.25 172 GLY A O 1
ATOM 1356 N N . GLU A 1 173 ? -16.615 8.186 9.670 1.00 88.19 173 GLU A N 1
ATOM 1357 C CA . GLU A 1 173 ? -17.659 9.208 9.616 1.00 88.19 173 GLU A CA 1
ATOM 1358 C C . GLU A 1 173 ? -17.056 10.614 9.725 1.00 88.19 173 GLU A C 1
ATOM 1360 O O . GLU A 1 173 ? -16.156 10.843 10.535 1.00 88.19 173 GLU A O 1
ATOM 1365 N N . GLY A 1 174 ? -17.628 11.582 9.006 1.00 84.06 174 GLY A N 1
ATOM 1366 C CA . GLY A 1 174 ? -17.253 12.995 9.097 1.00 84.06 174 GLY A CA 1
ATOM 1367 C C . GLY A 1 174 ? -16.599 13.521 7.821 1.00 84.06 174 GLY A C 1
ATOM 1368 O O . GLY A 1 174 ? -16.898 13.053 6.728 1.00 84.06 174 GLY A O 1
ATOM 1369 N N . GLY A 1 175 ? -15.748 14.537 7.963 1.00 75.75 175 GLY A N 1
ATOM 1370 C CA . GLY A 1 175 ? -15.037 15.179 6.852 1.00 75.75 175 GLY A CA 1
ATOM 1371 C C . GLY A 1 175 ? -13.523 15.136 7.050 1.00 75.75 175 GLY A C 1
ATOM 1372 O O . GLY A 1 175 ? -13.040 14.658 8.069 1.00 75.75 175 GLY A O 1
ATOM 1373 N N . LEU A 1 176 ? -12.754 15.686 6.108 1.00 68.19 176 LEU A N 1
ATOM 1374 C CA . LEU A 1 176 ? -11.281 15.630 6.136 1.00 68.19 176 LEU A CA 1
ATOM 1375 C C . LEU A 1 176 ? -10.649 16.190 7.425 1.00 68.19 176 LEU A C 1
ATOM 1377 O O . LEU A 1 176 ? -9.589 15.727 7.824 1.00 68.19 176 LEU A O 1
ATOM 1381 N N . VAL A 1 177 ? -11.309 17.152 8.077 1.00 77.81 177 VAL A N 1
ATOM 1382 C CA . VAL A 1 177 ? -10.810 17.844 9.279 1.00 77.81 177 VAL A CA 1
ATOM 1383 C C . VAL A 1 177 ? -11.143 17.096 10.571 1.00 77.81 177 VAL A C 1
ATOM 1385 O O . VAL A 1 177 ? -10.354 17.111 11.510 1.00 77.81 177 VAL A O 1
ATOM 1388 N N . ASN A 1 178 ? -12.312 16.455 10.626 1.00 86.69 178 ASN A N 1
ATOM 1389 C CA . ASN A 1 178 ? -12.821 15.769 11.809 1.00 86.69 178 ASN A CA 1
ATOM 1390 C C . ASN A 1 178 ? -13.400 14.429 11.375 1.00 86.69 178 ASN A C 1
ATOM 1392 O O . ASN A 1 178 ? -14.449 14.397 10.721 1.00 86.69 178 ASN A O 1
ATOM 1396 N N . ARG A 1 179 ? -12.737 13.342 11.771 1.00 91.38 179 ARG A N 1
ATOM 1397 C CA . ARG A 1 179 ? -13.184 11.980 11.475 1.00 91.38 179 ARG A CA 1
ATOM 1398 C C . ARG A 1 179 ? -13.419 11.180 12.735 1.00 91.38 179 ARG A C 1
ATOM 1400 O O . ARG A 1 179 ? -12.745 11.367 13.747 1.00 91.38 179 ARG A O 1
ATOM 1407 N N . ARG A 1 180 ? -14.364 10.252 12.654 1.00 93.88 180 ARG A N 1
ATOM 1408 C CA . ARG A 1 180 ? -14.680 9.317 13.725 1.00 93.88 180 ARG A CA 1
ATOM 1409 C C . ARG A 1 180 ? -14.913 7.922 13.169 1.00 93.88 180 ARG A C 1
ATOM 1411 O O . ARG A 1 180 ? -15.777 7.721 12.322 1.00 93.88 180 ARG A O 1
ATOM 1418 N N . TRP A 1 181 ? -14.243 6.945 13.759 1.00 95.19 181 TRP A N 1
ATOM 1419 C CA . TRP A 1 181 ? -14.518 5.529 13.562 1.00 95.19 181 TRP A CA 1
ATOM 1420 C C . TRP A 1 181 ? -15.187 4.991 14.821 1.00 95.19 181 TRP A C 1
ATOM 1422 O O . TRP A 1 181 ? -14.577 4.945 15.893 1.00 95.19 181 TRP A O 1
ATOM 1432 N N . ARG A 1 182 ? -16.466 4.630 14.702 1.00 94.56 182 ARG A N 1
ATOM 1433 C CA . ARG A 1 182 ? -17.244 4.071 15.811 1.00 94.56 182 ARG A CA 1
ATOM 1434 C C . ARG A 1 182 ? -16.930 2.593 15.998 1.00 94.56 182 ARG A C 1
ATOM 1436 O O . ARG A 1 182 ? -16.833 1.851 15.022 1.00 94.56 182 ARG A O 1
ATOM 1443 N N . HIS A 1 183 ? -16.843 2.165 17.251 1.00 94.62 183 HIS A N 1
ATOM 1444 C CA . HIS A 1 183 ? -16.636 0.769 17.611 1.00 94.62 183 HIS A CA 1
ATOM 1445 C C . HIS A 1 183 ? -17.474 0.355 18.826 1.00 94.62 183 HIS A C 1
ATOM 1447 O O . HIS A 1 183 ? -17.907 1.183 19.631 1.00 94.62 183 HIS A O 1
ATOM 1453 N N . ASP A 1 184 ? -17.705 -0.949 19.002 1.00 90.00 184 ASP A N 1
ATOM 1454 C CA . ASP A 1 184 ? -18.493 -1.443 20.131 1.00 90.00 184 ASP A CA 1
ATOM 1455 C C . ASP A 1 184 ? -17.736 -1.332 21.470 1.00 90.00 184 ASP A C 1
ATOM 1457 O O . ASP A 1 184 ? -17.125 -2.284 21.970 1.00 90.00 184 ASP A O 1
ATOM 1461 N N . GLY A 1 185 ? -17.815 -0.162 22.105 1.00 90.81 185 GLY A N 1
ATOM 1462 C CA . GLY A 1 185 ? -17.127 0.102 23.373 1.00 90.81 185 GLY A CA 1
ATOM 1463 C C . GLY A 1 185 ? -16.356 1.410 23.427 1.00 90.81 185 GLY A C 1
ATOM 1464 O O . GLY A 1 185 ? -16.029 1.861 24.526 1.00 90.81 185 GLY A O 1
ATOM 1465 N N . TYR A 1 186 ? -16.042 1.993 22.277 1.00 94.88 186 TYR A N 1
ATOM 1466 C CA . TYR A 1 186 ? -15.220 3.189 22.170 1.00 94.88 186 TYR A CA 1
ATOM 1467 C C . TYR A 1 186 ? -15.265 3.734 20.739 1.00 94.88 186 TYR A C 1
ATOM 1469 O O . TYR A 1 186 ? -15.643 3.027 19.813 1.00 94.88 186 TYR A O 1
ATOM 1477 N N . ASP A 1 187 ? -14.836 4.975 20.565 1.00 95.88 187 ASP A N 1
ATOM 1478 C CA . ASP A 1 187 ? -14.588 5.573 19.259 1.00 95.88 187 ASP A CA 1
ATOM 1479 C C . ASP A 1 187 ? -13.088 5.833 19.097 1.00 95.88 187 ASP A C 1
ATOM 1481 O O . ASP A 1 187 ? -12.386 6.109 20.075 1.00 95.88 187 ASP A O 1
ATOM 1485 N N . VAL A 1 188 ? -12.608 5.813 17.859 1.00 95.88 188 VAL A N 1
ATOM 1486 C CA . VAL A 1 188 ? -11.355 6.478 17.485 1.00 95.88 188 VAL A CA 1
ATOM 1487 C C . VAL A 1 188 ? -11.718 7.764 16.761 1.00 95.88 188 VAL A C 1
ATOM 1489 O O . VAL A 1 188 ? -12.623 7.778 15.927 1.00 95.88 188 VAL A O 1
ATOM 1492 N N . ILE A 1 189 ? -11.048 8.856 17.104 1.00 94.94 189 ILE A N 1
ATOM 1493 C CA . ILE A 1 189 ? -11.335 10.189 16.582 1.00 94.94 189 ILE A CA 1
ATOM 1494 C C . ILE A 1 189 ? -10.038 10.783 16.051 1.00 94.94 189 ILE A C 1
ATOM 1496 O O . ILE A 1 189 ? -8.999 10.670 16.704 1.00 94.94 189 ILE A O 1
ATOM 1500 N N . ALA A 1 190 ? -10.112 11.408 14.882 1.00 93.25 190 ALA A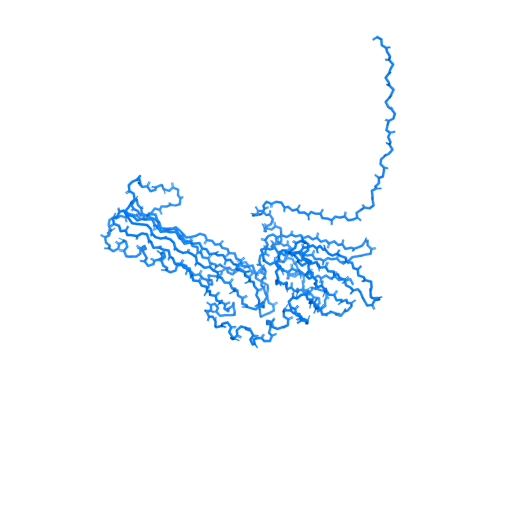 N 1
ATOM 1501 C CA . ALA A 1 190 ? -9.047 12.212 14.308 1.00 93.25 190 ALA A CA 1
ATOM 1502 C C . ALA A 1 190 ? -9.504 13.664 14.191 1.00 93.25 190 ALA A C 1
ATOM 1504 O O . ALA A 1 190 ? -10.596 13.940 13.686 1.00 93.25 190 ALA A O 1
ATOM 1505 N N . HIS A 1 191 ? -8.631 14.569 14.613 1.00 91.19 191 HIS A N 1
ATOM 1506 C CA . HIS A 1 191 ? -8.768 16.001 14.404 1.00 91.19 191 HIS A CA 1
ATOM 1507 C C . HIS A 1 191 ? -7.523 16.519 13.698 1.00 91.19 191 HIS A C 1
ATOM 1509 O O . HIS A 1 191 ? -6.408 16.254 14.152 1.00 91.19 191 HIS A O 1
ATOM 1515 N N . TYR A 1 192 ? -7.701 17.273 12.618 1.00 89.25 192 TYR A N 1
ATOM 1516 C CA . TYR A 1 192 ? -6.582 17.936 11.966 1.00 89.25 192 TYR A CA 1
ATOM 1517 C C . TYR A 1 192 ? -6.027 19.038 12.875 1.00 89.25 192 TYR A C 1
ATOM 1519 O O . TYR A 1 192 ? -6.719 19.993 13.231 1.00 89.25 192 TYR A O 1
ATOM 1527 N N . ASP A 1 193 ? -4.766 18.889 13.257 1.00 88.69 193 ASP A N 1
ATOM 1528 C CA . ASP A 1 193 ? -4.000 19.841 14.042 1.00 88.69 193 ASP A CA 1
ATOM 1529 C C . ASP A 1 193 ? -3.254 20.768 13.079 1.00 88.69 193 ASP A C 1
ATOM 1531 O O . ASP A 1 193 ? -2.229 20.407 12.497 1.00 88.69 193 ASP A O 1
ATOM 1535 N N . SER A 1 194 ? -3.782 21.978 12.887 1.00 87.56 194 SER A N 1
ATOM 1536 C CA . SER A 1 194 ? -3.210 22.954 11.957 1.00 87.56 194 SER A CA 1
ATOM 1537 C C . SER A 1 194 ? -1.831 23.464 12.376 1.00 87.56 194 SER A C 1
ATOM 1539 O O . SER A 1 194 ? -1.094 23.954 11.523 1.00 87.56 194 SER A O 1
ATOM 1541 N N . VAL A 1 195 ? -1.480 23.377 13.666 1.00 89.19 195 VAL A N 1
ATOM 1542 C CA . VAL A 1 195 ? -0.172 23.813 14.177 1.00 89.19 195 VAL A CA 1
ATOM 1543 C C . VAL A 1 195 ? 0.894 22.813 13.755 1.00 89.19 195 VAL A C 1
ATOM 1545 O O . VAL A 1 195 ? 1.940 23.198 13.237 1.00 89.19 195 VAL A O 1
ATOM 1548 N N . HIS A 1 196 ? 0.606 21.526 13.936 1.00 87.69 196 HIS A N 1
ATOM 1549 C CA . HIS A 1 196 ? 1.531 20.451 13.588 1.00 87.69 196 HIS A CA 1
ATOM 1550 C C . HIS A 1 196 ? 1.366 19.929 12.155 1.00 87.69 196 HIS A C 1
ATOM 1552 O O . HIS A 1 196 ? 2.153 19.086 11.736 1.00 87.69 196 HIS A O 1
ATOM 1558 N N . LYS A 1 197 ? 0.368 20.427 11.409 1.00 87.75 197 LYS A N 1
ATOM 1559 C CA . LYS A 1 197 ? -0.005 19.970 10.057 1.00 87.75 197 LYS A CA 1
ATOM 1560 C C . LYS A 1 197 ? -0.180 18.445 9.986 1.00 87.75 197 LYS A C 1
ATOM 1562 O O . LYS A 1 197 ? 0.254 17.801 9.038 1.00 87.75 197 LYS A O 1
ATOM 1567 N N . ALA A 1 198 ? -0.795 17.875 11.019 1.00 88.88 198 ALA A N 1
ATOM 1568 C CA . ALA A 1 198 ? -0.921 16.435 11.229 1.00 88.88 198 ALA A CA 1
ATOM 1569 C C . ALA A 1 198 ? -2.288 16.100 11.838 1.00 88.88 198 ALA A C 1
ATOM 1571 O O . ALA A 1 198 ? -2.967 16.973 12.369 1.00 88.88 198 ALA A O 1
ATOM 1572 N N . ASN A 1 199 ? -2.696 14.833 11.817 1.00 89.44 199 ASN A N 1
ATOM 1573 C CA . ASN A 1 199 ? -3.911 14.398 12.504 1.00 89.44 199 ASN A CA 1
ATOM 1574 C C . ASN A 1 199 ? -3.609 13.997 13.948 1.00 89.44 199 ASN A C 1
ATOM 1576 O O . ASN A 1 199 ? -2.855 13.059 14.203 1.00 89.44 199 ASN A O 1
ATOM 1580 N N . ALA A 1 200 ? -4.236 14.677 14.904 1.00 92.88 200 ALA A N 1
ATOM 1581 C CA . ALA A 1 200 ? -4.260 14.265 16.296 1.00 92.88 200 ALA A CA 1
ATOM 1582 C C . ALA A 1 200 ? -5.292 13.152 16.488 1.00 92.88 200 ALA A C 1
ATOM 1584 O O . ALA A 1 200 ? -6.492 13.361 16.304 1.00 92.88 200 ALA A O 1
ATOM 1585 N N . LEU A 1 201 ? -4.813 11.971 16.875 1.00 94.31 201 LEU A N 1
ATOM 1586 C CA . LEU A 1 201 ? -5.649 10.809 17.144 1.00 94.31 201 LEU A CA 1
ATOM 1587 C C . LEU A 1 201 ? -5.941 10.667 18.634 1.00 94.31 201 LEU A C 1
ATOM 1589 O O . LEU A 1 201 ? -5.044 10.790 19.472 1.00 94.31 201 LEU A O 1
ATOM 1593 N N . SER A 1 202 ? -7.185 10.313 18.944 1.00 94.94 202 SER A N 1
ATOM 1594 C CA . SER A 1 202 ? -7.659 10.028 20.296 1.00 94.94 202 SER A CA 1
ATOM 1595 C C . SER A 1 202 ? -8.574 8.808 20.310 1.00 94.94 202 SER A C 1
ATOM 1597 O O . SER A 1 202 ? -9.355 8.583 19.389 1.00 94.94 202 SER A O 1
ATOM 1599 N N . LEU A 1 203 ? -8.508 8.036 21.391 1.00 95.19 203 LEU A N 1
ATOM 1600 C CA . LEU A 1 203 ? -9.513 7.034 21.732 1.00 95.19 203 LEU A CA 1
ATOM 1601 C C . LEU A 1 203 ? -10.517 7.653 22.700 1.00 95.19 203 LEU A C 1
ATOM 1603 O O . LEU A 1 203 ? -10.101 8.282 23.668 1.00 95.19 203 LEU A O 1
ATOM 1607 N N . ARG A 1 204 ? -11.816 7.434 22.494 1.00 94.94 204 ARG A N 1
ATOM 1608 C CA . ARG A 1 204 ? -12.877 7.872 23.410 1.00 94.94 204 ARG A CA 1
ATOM 1609 C C . ARG A 1 204 ? -13.677 6.686 23.934 1.00 94.94 204 ARG A C 1
ATOM 1611 O O . ARG A 1 204 ? -14.245 5.958 23.133 1.00 94.94 204 ARG A O 1
ATOM 1618 N N . ASP A 1 205 ? -13.760 6.477 25.250 1.00 91.12 205 ASP A N 1
ATOM 1619 C CA . ASP A 1 205 ? -14.607 5.401 25.806 1.00 91.12 205 ASP A CA 1
ATOM 1620 C C . ASP A 1 205 ? -16.104 5.751 25.790 1.00 91.12 205 ASP A C 1
ATOM 1622 O O . ASP A 1 205 ? -16.510 6.890 25.560 1.00 91.12 205 ASP A O 1
ATOM 1626 N N . ARG A 1 206 ? -16.951 4.769 26.133 1.00 88.19 206 ARG A N 1
ATOM 1627 C CA . ARG A 1 206 ? -18.399 4.976 26.340 1.00 88.19 206 ARG A CA 1
ATOM 1628 C C . ARG A 1 206 ? -18.754 6.017 27.408 1.00 88.19 206 ARG A C 1
ATOM 1630 O O . ARG A 1 206 ? -19.896 6.458 27.446 1.00 88.19 206 ARG A O 1
ATOM 1637 N N . ARG A 1 207 ? -17.830 6.371 28.308 1.00 89.75 207 ARG A N 1
ATOM 1638 C CA . ARG A 1 207 ? -18.039 7.409 29.333 1.00 89.75 207 ARG A CA 1
ATOM 1639 C C . ARG A 1 207 ? -17.643 8.799 28.822 1.00 89.75 207 ARG A C 1
ATOM 1641 O O . ARG A 1 207 ? -17.701 9.751 29.591 1.00 89.75 207 ARG A O 1
ATOM 1648 N N . GLY A 1 208 ? -17.230 8.911 27.558 1.00 89.19 208 GLY A N 1
ATOM 1649 C CA . GLY A 1 208 ? -16.781 10.154 26.939 1.00 89.19 208 GLY A CA 1
ATOM 1650 C C . GLY A 1 208 ? -15.365 10.568 27.338 1.00 89.19 208 GLY A C 1
ATOM 1651 O O . GLY A 1 208 ? -14.951 11.673 27.008 1.00 89.19 208 GLY A O 1
ATOM 1652 N N . ARG A 1 209 ? -14.609 9.718 28.045 1.00 90.88 209 ARG A N 1
ATOM 1653 C CA . ARG A 1 209 ? -13.215 10.021 28.381 1.00 90.88 209 ARG A CA 1
ATOM 1654 C C . ARG A 1 209 ? -12.356 9.824 27.149 1.00 90.88 209 ARG A C 1
ATOM 1656 O O . ARG A 1 209 ? -12.402 8.760 26.535 1.00 90.88 209 ARG A O 1
ATOM 1663 N N . GLU A 1 210 ? -11.564 10.838 26.836 1.00 92.75 210 GLU A N 1
ATOM 1664 C CA . GLU A 1 210 ? -10.657 10.831 25.697 1.00 92.75 210 GLU A CA 1
ATOM 1665 C C . GLU A 1 210 ? -9.213 10.608 26.143 1.00 92.75 210 GLU A C 1
ATOM 1667 O O . GLU A 1 210 ? -8.734 11.187 27.121 1.00 92.75 210 GLU A O 1
ATOM 1672 N N . TRP A 1 211 ? -8.505 9.769 25.396 1.00 92.31 211 TRP A N 1
ATOM 1673 C CA . TRP A 1 211 ? -7.089 9.505 25.571 1.00 92.31 211 TRP A CA 1
ATOM 1674 C C . TRP A 1 211 ? -6.365 9.737 24.255 1.00 92.31 211 TRP A C 1
ATOM 1676 O O . TRP A 1 211 ? -6.599 9.035 23.272 1.00 92.31 211 TRP A O 1
ATOM 1686 N N . ARG A 1 212 ? -5.450 10.706 24.260 1.00 91.94 212 ARG A N 1
ATOM 1687 C CA . ARG A 1 212 ? -4.619 11.034 23.102 1.00 91.94 212 ARG A CA 1
ATOM 1688 C C . ARG A 1 212 ? -3.697 9.861 22.761 1.00 91.94 212 ARG A C 1
ATOM 1690 O O . ARG A 1 212 ? -2.974 9.374 23.630 1.00 91.94 212 ARG A O 1
ATOM 1697 N N . LEU A 1 213 ? -3.731 9.440 21.501 1.00 91.25 213 LEU A N 1
ATOM 1698 C CA . LEU A 1 213 ? -2.884 8.391 20.934 1.00 91.25 213 LEU A CA 1
ATOM 1699 C C . LEU A 1 213 ? -1.586 8.974 20.372 1.00 91.25 213 LEU A C 1
ATOM 1701 O O . LEU A 1 213 ? -0.521 8.412 20.594 1.00 91.25 213 LEU A O 1
ATOM 1705 N N . GLY A 1 214 ? -1.663 10.121 19.695 1.00 89.44 214 GLY A N 1
ATOM 1706 C CA . GLY A 1 214 ? -0.498 10.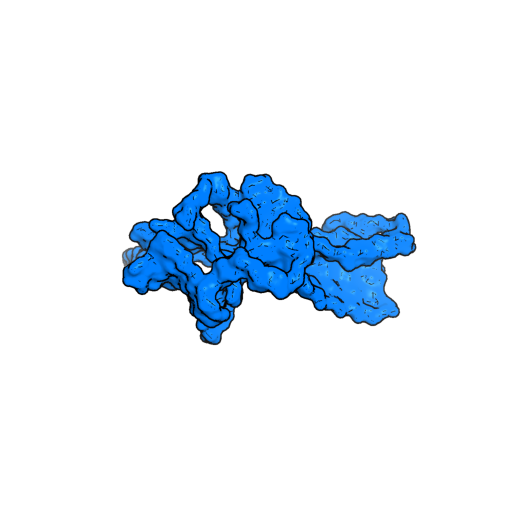758 19.086 1.00 89.44 214 GLY A CA 1
ATOM 1707 C C . GLY A 1 214 ? -0.868 11.669 17.924 1.00 89.44 214 GLY A C 1
ATOM 1708 O O . GLY A 1 214 ? -2.044 11.974 17.721 1.00 89.44 214 GLY A O 1
ATOM 1709 N N . LEU A 1 215 ? 0.150 12.115 17.195 1.00 90.06 215 LEU A N 1
ATOM 1710 C CA . LEU A 1 215 ? 0.015 12.782 15.903 1.00 90.06 215 LEU A CA 1
ATOM 1711 C C . LEU A 1 215 ? 0.390 11.782 14.807 1.00 90.06 215 LEU A C 1
ATOM 1713 O O . LEU A 1 215 ? 1.346 11.030 14.984 1.00 90.06 215 LEU A O 1
ATOM 1717 N N . VAL A 1 216 ? -0.335 11.789 13.693 1.00 87.94 216 VAL A N 1
ATOM 1718 C CA . VAL A 1 216 ? 0.014 11.034 12.482 1.00 87.94 216 VAL A CA 1
ATOM 1719 C C . VAL A 1 216 ? 0.088 11.982 11.292 1.00 87.94 216 VAL A C 1
ATOM 1721 O O . VAL A 1 216 ? -0.779 12.841 11.128 1.00 87.94 216 VAL A O 1
ATOM 1724 N N . ALA A 1 217 ? 1.135 11.848 10.479 1.00 80.44 217 ALA A N 1
ATOM 1725 C CA . ALA A 1 217 ? 1.407 12.763 9.368 1.00 80.44 217 ALA A CA 1
ATOM 1726 C C . ALA A 1 217 ? 0.445 12.575 8.180 1.00 80.44 217 ALA A C 1
ATOM 1728 O O . ALA A 1 217 ? 0.253 13.492 7.385 1.00 80.44 217 ALA A O 1
ATOM 1729 N N . SER A 1 218 ? -0.209 11.415 8.071 1.00 81.00 218 SER A N 1
ATOM 1730 C CA . SER A 1 218 ? -1.152 11.152 6.985 1.00 81.00 218 SER A CA 1
ATOM 1731 C C . SER A 1 218 ? -2.508 11.822 7.209 1.00 81.00 218 SER A C 1
ATOM 1733 O O . SER A 1 218 ? -3.087 11.765 8.298 1.00 81.00 218 SER A O 1
ATOM 1735 N N . SER A 1 219 ? -3.058 12.390 6.132 1.00 75.88 219 SER A N 1
ATOM 1736 C CA . SER A 1 219 ? -4.440 12.894 6.062 1.00 75.88 219 SER A CA 1
ATOM 1737 C C . SER A 1 219 ? -5.490 11.786 5.985 1.00 75.88 219 SER A C 1
ATOM 1739 O O . SER A 1 219 ? -6.684 12.031 6.185 1.00 75.88 219 SER A O 1
ATOM 1741 N N . PHE A 1 220 ? -5.050 10.561 5.712 1.00 81.50 220 PHE A N 1
ATOM 1742 C CA . PHE A 1 220 ? -5.888 9.385 5.610 1.00 81.50 220 PHE A CA 1
ATOM 1743 C C . PHE A 1 220 ? -5.435 8.348 6.621 1.00 81.50 220 PHE A C 1
ATOM 1745 O O . PHE A 1 220 ? -4.309 7.856 6.598 1.00 81.50 220 PHE A O 1
ATOM 1752 N N . VAL A 1 221 ? -6.356 8.037 7.518 1.00 89.00 221 VAL A N 1
ATOM 1753 C CA . VAL A 1 221 ? -6.171 7.046 8.562 1.00 89.00 221 VAL A CA 1
ATOM 1754 C C . VAL A 1 221 ? -7.186 5.945 8.328 1.00 89.00 221 VAL A C 1
ATOM 1756 O O . VAL A 1 221 ? -8.348 6.228 8.034 1.00 89.00 221 VAL A O 1
ATOM 1759 N N . GLN A 1 222 ? -6.754 4.701 8.482 1.00 91.12 222 GLN A N 1
ATOM 1760 C CA . GLN A 1 222 ? -7.640 3.550 8.541 1.00 91.12 222 GLN A CA 1
ATOM 1761 C C . GLN A 1 222 ? -7.525 2.855 9.883 1.00 91.12 222 GLN A C 1
ATOM 1763 O O . GLN A 1 222 ? -6.432 2.726 10.439 1.00 91.12 222 GLN A O 1
ATOM 1768 N N . ILE A 1 223 ? -8.658 2.357 10.369 1.00 94.38 223 ILE A N 1
ATOM 1769 C CA . ILE A 1 223 ? -8.719 1.610 11.617 1.00 94.38 223 ILE A CA 1
ATOM 1770 C C . ILE A 1 223 ? -9.067 0.151 11.341 1.00 94.38 223 ILE A C 1
ATOM 1772 O O . ILE A 1 223 ? -10.115 -0.155 10.774 1.00 94.38 223 ILE A O 1
ATOM 1776 N N . PHE A 1 224 ? -8.211 -0.759 11.805 1.00 95.12 224 PHE A N 1
ATOM 1777 C CA . PHE A 1 224 ? -8.477 -2.194 11.773 1.00 95.12 224 PHE A CA 1
ATOM 1778 C C . PHE A 1 224 ? -8.766 -2.699 13.185 1.00 95.12 224 PHE A C 1
ATOM 1780 O O . PHE A 1 224 ? -7.860 -2.841 14.005 1.00 95.12 224 PHE A O 1
ATOM 1787 N N . TRP A 1 225 ? -10.034 -2.981 13.471 1.00 95.75 225 TRP A N 1
ATOM 1788 C CA . TRP A 1 225 ? -10.462 -3.527 14.759 1.00 95.75 225 TRP A CA 1
ATOM 1789 C C . TRP A 1 225 ? -9.980 -4.967 14.952 1.00 95.75 225 TRP A C 1
ATOM 1791 O O . TRP A 1 225 ? -10.123 -5.786 14.043 1.00 95.75 225 TRP A O 1
ATOM 1801 N N . LEU A 1 226 ? -9.435 -5.284 16.131 1.00 96.19 226 LEU A N 1
ATOM 1802 C CA . LEU A 1 226 ? -8.890 -6.611 16.448 1.00 96.19 226 LEU A CA 1
ATOM 1803 C C . LEU A 1 226 ? -9.576 -7.285 17.651 1.00 96.19 226 LEU A C 1
ATOM 1805 O O . LEU A 1 226 ? -9.409 -8.492 17.870 1.00 96.19 226 LEU A O 1
ATOM 1809 N N . ASP A 1 227 ? -10.319 -6.526 18.456 1.00 94.69 227 ASP A N 1
ATOM 1810 C CA . ASP A 1 227 ? -10.999 -6.996 19.662 1.00 94.69 227 ASP A CA 1
ATOM 1811 C C . ASP A 1 227 ? -12.447 -7.440 19.417 1.00 94.69 227 ASP A C 1
ATOM 1813 O O . ASP A 1 227 ? -12.865 -8.429 20.030 1.00 94.69 227 ASP A O 1
ATOM 1817 N N . LYS A 1 228 ? -13.208 -6.767 18.539 1.00 92.25 228 LYS A N 1
ATOM 1818 C CA . LYS A 1 228 ? -14.594 -7.152 18.203 1.00 92.25 228 LYS A CA 1
ATOM 1819 C C . LYS A 1 228 ? -14.957 -6.952 16.713 1.00 92.25 228 LYS A C 1
ATOM 1821 O O . LYS A 1 228 ? -15.077 -5.824 16.260 1.00 92.25 228 LYS A O 1
ATOM 1826 N N . PRO A 1 229 ? -15.242 -8.018 15.948 1.00 90.38 229 PRO A N 1
ATOM 1827 C CA . PRO A 1 229 ? -15.023 -9.407 16.320 1.00 90.38 229 PRO A CA 1
ATOM 1828 C C . PRO A 1 229 ? -13.544 -9.639 16.629 1.00 90.38 229 PRO A C 1
ATOM 1830 O O . PRO A 1 229 ? -12.658 -9.005 16.056 1.00 90.38 229 PRO A O 1
ATOM 1833 N N . ARG A 1 230 ? -13.282 -10.547 17.567 1.00 92.75 230 ARG A N 1
ATOM 1834 C CA . ARG A 1 230 ? -11.913 -10.865 17.950 1.00 92.75 230 ARG A CA 1
ATOM 1835 C C . ARG A 1 230 ? -11.223 -11.554 16.779 1.00 92.75 230 ARG A C 1
ATOM 1837 O O . ARG A 1 230 ? -11.707 -12.585 16.319 1.00 92.75 230 ARG A O 1
ATOM 1844 N N . VAL A 1 231 ? -10.077 -11.028 16.353 1.00 94.31 231 VAL A N 1
ATOM 1845 C CA . VAL A 1 231 ? -9.234 -11.736 15.381 1.00 94.31 231 VAL A CA 1
ATOM 1846 C C . VAL A 1 231 ? -8.701 -13.026 15.994 1.00 94.31 231 VAL A C 1
ATOM 1848 O O . VAL A 1 231 ? -8.355 -13.070 17.188 1.00 94.31 231 VAL A O 1
ATOM 1851 N N . ASP A 1 232 ? -8.640 -14.073 15.180 1.00 95.12 232 ASP A N 1
ATOM 1852 C CA . ASP A 1 232 ? -8.129 -15.371 15.594 1.00 95.12 232 ASP A CA 1
ATOM 1853 C C . ASP A 1 232 ? -6.631 -15.306 15.966 1.00 95.12 232 ASP A C 1
ATOM 1855 O O . ASP A 1 232 ? -5.935 -14.300 15.776 1.00 95.12 232 ASP A O 1
ATOM 1859 N N . ALA A 1 233 ? -6.133 -16.381 16.578 1.00 95.81 233 ALA A N 1
ATOM 1860 C CA . ALA A 1 233 ? -4.758 -16.438 17.060 1.00 95.81 233 ALA A CA 1
ATOM 1861 C C . ALA A 1 233 ? -3.722 -16.434 15.924 1.00 95.81 233 ALA A C 1
ATOM 1863 O O . ALA A 1 233 ? -2.652 -15.852 16.104 1.00 95.81 233 ALA A O 1
ATOM 1864 N N . LYS A 1 234 ? -4.039 -17.042 14.773 1.00 96.31 234 LYS A N 1
ATOM 1865 C CA . LYS A 1 234 ? -3.146 -17.125 13.614 1.00 96.31 234 LYS A CA 1
ATOM 1866 C C . LYS A 1 234 ? -2.954 -15.736 13.008 1.00 96.31 234 LYS A C 1
ATOM 1868 O O . LYS A 1 234 ? -1.820 -15.270 12.961 1.00 96.31 234 LYS A O 1
ATOM 1873 N N . THR A 1 235 ? -4.048 -15.037 12.707 1.00 96.50 235 THR A N 1
ATOM 1874 C CA . THR A 1 235 ? -4.045 -13.659 12.198 1.00 96.50 235 THR A CA 1
ATOM 1875 C C . THR A 1 235 ? -3.309 -12.717 13.155 1.00 96.50 235 THR A C 1
ATOM 1877 O O . THR A 1 235 ? -2.458 -11.926 12.748 1.00 96.50 235 THR A O 1
ATOM 1880 N N . ARG A 1 236 ? -3.581 -12.811 14.468 1.00 96.31 236 ARG A N 1
ATOM 1881 C CA . ARG A 1 236 ? -2.892 -11.982 15.476 1.00 96.31 236 ARG A CA 1
ATOM 1882 C C . ARG A 1 236 ? -1.385 -12.245 15.497 1.00 96.31 236 ARG A C 1
ATOM 1884 O O . ARG A 1 236 ? -0.605 -11.310 15.660 1.00 96.31 236 ARG A O 1
ATOM 1891 N N . HIS A 1 237 ? -0.973 -13.503 15.372 1.00 97.12 237 HIS A N 1
ATOM 1892 C CA . HIS A 1 237 ? 0.436 -13.872 15.350 1.00 97.12 237 HIS A CA 1
ATOM 1893 C C . HIS A 1 237 ? 1.121 -13.433 14.044 1.00 97.12 237 HIS A C 1
ATOM 1895 O O . HIS A 1 237 ? 2.225 -12.901 14.107 1.00 97.12 237 HIS A O 1
ATOM 1901 N N . ALA A 1 238 ? 0.450 -13.549 12.895 1.00 97.62 238 ALA A N 1
ATOM 1902 C CA . ALA A 1 238 ? 0.923 -13.032 11.610 1.00 97.62 238 ALA A CA 1
ATOM 1903 C C . ALA A 1 238 ? 1.171 -11.515 11.649 1.00 97.62 238 ALA A C 1
ATOM 1905 O O . ALA A 1 238 ? 2.264 -11.064 11.318 1.00 97.62 238 ALA A O 1
ATOM 1906 N N . LEU A 1 239 ? 0.214 -10.739 12.169 1.00 97.38 239 LEU A N 1
ATOM 1907 C CA . LEU A 1 239 ? 0.388 -9.302 12.410 1.00 97.38 239 LEU A CA 1
ATOM 1908 C C . LEU A 1 239 ? 1.561 -9.018 13.358 1.00 97.38 239 LEU A C 1
ATOM 1910 O O . LEU A 1 239 ? 2.328 -8.086 13.140 1.00 97.38 239 LEU A O 1
ATOM 1914 N N . ALA A 1 240 ? 1.715 -9.804 14.428 1.00 96.06 240 ALA A N 1
ATOM 1915 C CA . ALA A 1 240 ? 2.807 -9.611 15.382 1.00 96.06 240 ALA A CA 1
ATOM 1916 C C . ALA A 1 240 ? 4.183 -9.824 14.748 1.00 96.06 240 ALA A C 1
ATOM 1918 O O . ALA A 1 240 ? 5.077 -9.033 15.047 1.00 96.06 240 ALA A O 1
ATOM 1919 N N . ARG A 1 241 ? 4.323 -10.840 13.886 1.00 95.94 241 ARG A N 1
ATOM 1920 C CA . ARG A 1 241 ? 5.536 -11.076 13.094 1.00 95.94 241 ARG A CA 1
ATOM 1921 C C . ARG A 1 241 ? 5.794 -9.932 12.125 1.00 95.94 241 ARG A C 1
ATOM 1923 O O . ARG A 1 241 ? 6.826 -9.299 12.261 1.00 95.94 241 ARG A O 1
ATOM 1930 N N . ALA A 1 242 ? 4.816 -9.570 11.292 1.00 95.62 242 ALA A N 1
ATOM 1931 C CA . ALA A 1 242 ? 4.960 -8.486 10.316 1.00 95.62 242 ALA A CA 1
ATOM 1932 C C . ALA A 1 242 ? 5.416 -7.167 10.962 1.00 95.62 242 ALA A C 1
ATOM 1934 O O . ALA A 1 242 ? 6.318 -6.508 10.468 1.00 95.62 242 ALA A O 1
ATOM 1935 N N . PHE A 1 243 ? 4.862 -6.814 12.127 1.00 94.50 243 PHE A N 1
ATOM 1936 C CA . PHE A 1 243 ? 5.313 -5.639 12.878 1.00 94.50 243 PHE A CA 1
ATOM 1937 C C . PHE A 1 243 ? 6.777 -5.715 13.331 1.00 94.50 243 PHE A C 1
ATOM 1939 O O . PHE A 1 243 ? 7.419 -4.672 13.416 1.00 94.50 243 PHE A O 1
ATOM 1946 N N . ASN A 1 244 ? 7.264 -6.901 13.701 1.00 91.75 244 ASN A N 1
ATOM 1947 C CA . ASN A 1 244 ? 8.649 -7.102 14.126 1.00 91.75 244 ASN A CA 1
ATOM 1948 C C . ASN A 1 244 ? 9.594 -7.140 12.915 1.00 91.75 244 ASN A C 1
ATOM 1950 O O . ASN A 1 244 ? 10.682 -6.577 12.975 1.00 91.75 244 ASN A O 1
ATOM 1954 N N . ASP A 1 245 ? 9.168 -7.763 11.820 1.00 89.94 245 ASP A N 1
ATOM 1955 C CA . ASP A 1 245 ? 9.957 -7.869 10.595 1.00 89.94 245 ASP A CA 1
ATOM 1956 C C . ASP A 1 245 ? 10.119 -6.482 9.961 1.00 89.94 245 ASP A C 1
ATOM 1958 O O . ASP A 1 245 ? 11.235 -6.065 9.671 1.00 89.94 245 ASP A O 1
ATOM 1962 N N . ALA A 1 246 ? 9.040 -5.695 9.894 1.00 86.00 246 ALA A N 1
ATOM 1963 C CA . ALA A 1 246 ? 9.082 -4.331 9.376 1.00 86.00 246 ALA A CA 1
ATOM 1964 C C . ALA A 1 246 ? 9.997 -3.397 10.188 1.00 86.00 246 ALA A C 1
ATOM 1966 O O . ALA A 1 246 ? 10.638 -2.510 9.631 1.00 86.00 246 ALA A O 1
ATOM 1967 N N . THR A 1 247 ? 10.163 -3.627 11.497 1.00 73.50 247 THR A N 1
ATOM 1968 C CA . THR A 1 247 ? 11.137 -2.851 12.286 1.00 73.50 247 THR A CA 1
ATOM 1969 C C . THR A 1 247 ? 12.598 -3.139 11.945 1.00 73.50 247 THR A C 1
ATOM 1971 O O . THR A 1 247 ? 13.451 -2.348 12.330 1.00 73.50 247 THR A O 1
ATOM 1974 N N . ALA A 1 248 ? 12.902 -4.225 11.228 1.00 67.00 248 ALA A N 1
ATOM 1975 C CA . ALA A 1 248 ? 14.245 -4.457 10.703 1.00 67.00 248 ALA A CA 1
ATOM 1976 C C . ALA A 1 248 ? 14.560 -3.569 9.486 1.00 67.00 248 ALA A C 1
ATOM 1978 O O . ALA A 1 248 ? 15.732 -3.345 9.202 1.00 67.00 248 ALA A O 1
ATOM 1979 N N . TYR A 1 249 ? 13.532 -3.054 8.800 1.00 60.69 249 TYR A N 1
ATOM 1980 C CA . TYR A 1 249 ? 13.681 -2.217 7.607 1.00 60.69 249 TYR A CA 1
ATOM 1981 C C . TYR A 1 249 ? 13.649 -0.708 7.908 1.00 60.69 249 TYR A C 1
ATOM 1983 O O . TYR A 1 249 ? 14.091 0.076 7.078 1.00 60.69 249 TYR A O 1
ATOM 1991 N N . GLY A 1 250 ? 13.139 -0.281 9.073 1.00 48.34 250 GLY A N 1
ATOM 1992 C CA . GLY A 1 250 ? 13.008 1.143 9.417 1.00 48.34 250 GLY A CA 1
ATOM 1993 C C . GLY A 1 250 ? 13.970 1.636 10.492 1.00 48.34 250 GLY A C 1
ATOM 1994 O O . GLY A 1 250 ? 14.049 1.074 11.586 1.00 48.34 250 GLY A O 1
ATOM 1995 N N . GLU A 1 251 ? 14.624 2.766 10.230 1.00 39.34 251 GLU A N 1
ATOM 1996 C CA . GLU A 1 251 ? 15.291 3.550 11.266 1.00 39.34 251 GLU A CA 1
ATOM 1997 C C . GLU A 1 251 ? 14.251 4.245 12.181 1.00 39.34 251 GLU A C 1
ATOM 1999 O O . GLU A 1 251 ? 13.366 4.958 11.721 1.00 39.34 251 GLU A O 1
ATOM 2004 N N . GLN A 1 252 ? 14.405 4.062 13.502 1.00 37.72 252 GLN A N 1
ATOM 2005 C CA . GLN A 1 252 ? 13.696 4.706 14.634 1.00 37.72 252 GLN A CA 1
ATOM 2006 C C . GLN A 1 252 ? 12.284 4.205 15.032 1.00 37.72 252 GLN A C 1
ATOM 2008 O O . GLN A 1 252 ? 11.249 4.619 14.520 1.00 37.72 252 GLN A O 1
ATOM 2013 N N . ILE A 1 253 ? 12.227 3.439 16.134 1.00 37.62 253 ILE A N 1
ATOM 2014 C CA . ILE A 1 253 ? 10.997 3.144 16.896 1.00 37.62 253 ILE A CA 1
ATOM 2015 C C . ILE A 1 253 ? 10.816 4.182 18.018 1.00 37.62 253 ILE A C 1
ATOM 2017 O O . ILE A 1 253 ? 11.602 4.216 18.968 1.00 37.62 253 ILE A O 1
ATOM 2021 N N . GLN A 1 254 ? 9.725 4.959 18.005 1.00 34.88 254 GLN A N 1
ATOM 2022 C CA . GLN A 1 254 ? 9.255 5.661 19.210 1.00 34.88 254 GLN A CA 1
ATOM 2023 C C . GLN A 1 254 ? 8.391 4.730 20.071 1.00 34.88 254 GLN A C 1
ATOM 2025 O O . GLN A 1 254 ? 7.205 4.515 19.820 1.00 34.88 254 GLN A O 1
ATOM 2030 N N . GLN A 1 255 ? 8.984 4.193 21.137 1.00 35.66 255 GLN A N 1
ATOM 2031 C CA . GLN A 1 255 ? 8.259 3.495 22.195 1.00 35.66 255 GLN A CA 1
ATOM 2032 C C . GLN A 1 255 ? 7.763 4.514 23.232 1.00 35.66 255 GLN A C 1
ATOM 2034 O O . GLN A 1 255 ? 8.528 4.972 24.078 1.00 35.66 255 GLN A O 1
ATOM 2039 N N . VAL A 1 256 ? 6.471 4.858 23.216 1.00 31.05 256 VAL A N 1
ATOM 2040 C CA . VAL A 1 256 ? 5.876 5.705 24.265 1.00 31.05 256 VAL A CA 1
ATOM 2041 C C . VAL A 1 256 ? 5.190 4.827 25.311 1.00 31.05 256 VAL A C 1
ATOM 2043 O O . VAL A 1 256 ? 4.182 4.173 25.058 1.00 31.05 256 VAL A O 1
ATOM 2046 N N . SER A 1 257 ? 5.743 4.832 26.523 1.00 30.98 257 SER A N 1
ATOM 2047 C CA . SER A 1 257 ? 5.178 4.204 27.719 1.00 30.98 257 SER A CA 1
ATOM 2048 C C . SER A 1 257 ? 4.953 5.281 28.778 1.00 30.98 257 SER A C 1
ATOM 2050 O O . SER A 1 257 ? 5.898 5.933 29.219 1.00 30.98 257 SER A O 1
ATOM 2052 N N . ARG A 1 258 ? 3.708 5.467 29.233 1.00 31.19 258 ARG A N 1
ATOM 2053 C CA . ARG A 1 258 ? 3.411 6.299 30.409 1.00 31.19 258 ARG A CA 1
ATOM 2054 C C . ARG A 1 258 ? 3.596 5.477 31.691 1.00 31.19 258 ARG A C 1
ATOM 2056 O O . ARG A 1 258 ? 2.643 5.148 32.388 1.00 31.19 258 ARG A O 1
ATOM 2063 N N . GLY A 1 259 ? 4.842 5.141 32.013 1.00 27.97 259 GLY A N 1
ATOM 2064 C CA . GLY A 1 259 ? 5.215 4.714 33.362 1.00 27.97 259 GLY A CA 1
ATOM 2065 C C . GLY A 1 259 ? 5.406 5.940 34.258 1.00 27.97 259 GLY A C 1
ATOM 2066 O O . GLY A 1 259 ? 6.122 6.863 33.880 1.00 27.97 259 GLY A O 1
ATOM 2067 N N . LYS A 1 260 ? 4.774 5.984 35.442 1.00 27.39 260 LYS A N 1
ATOM 2068 C CA . LYS A 1 260 ? 5.057 7.026 36.451 1.00 27.39 260 LYS A CA 1
ATOM 2069 C C . LYS A 1 260 ? 6.577 7.086 36.705 1.00 27.39 260 LYS A C 1
ATOM 2071 O O . LYS A 1 260 ? 7.157 6.024 36.944 1.00 27.39 260 LYS A O 1
ATOM 2076 N N . PRO A 1 261 ? 7.222 8.269 36.716 1.00 28.88 261 PRO A N 1
ATOM 2077 C CA . PRO A 1 261 ? 8.637 8.363 37.050 1.00 28.88 261 PRO A CA 1
ATOM 2078 C C . PRO A 1 261 ? 8.840 7.865 38.483 1.00 28.88 261 PRO A C 1
ATOM 2080 O O . PRO A 1 261 ? 8.383 8.487 39.443 1.00 28.88 261 PRO A O 1
ATOM 2083 N N . ARG A 1 262 ? 9.512 6.723 38.650 1.00 30.44 262 ARG A N 1
ATOM 2084 C CA . ARG A 1 262 ? 10.084 6.353 39.945 1.00 30.44 262 ARG A CA 1
ATOM 2085 C C . ARG A 1 262 ? 11.292 7.261 40.165 1.00 30.44 262 ARG A C 1
ATOM 2087 O O . ARG A 1 262 ? 12.344 7.032 39.575 1.00 30.44 262 ARG A O 1
ATOM 2094 N N . LEU A 1 263 ? 11.123 8.296 40.988 1.00 29.97 263 LEU A N 1
ATOM 2095 C CA . LEU A 1 263 ? 12.233 9.076 41.535 1.00 29.97 263 LEU A CA 1
ATOM 2096 C C . LEU A 1 263 ? 13.222 8.116 42.210 1.00 29.97 263 LEU A C 1
ATOM 2098 O O . LEU A 1 263 ? 12.882 7.453 43.190 1.00 29.97 263 LEU A O 1
ATOM 2102 N N . LYS A 1 264 ? 14.439 8.021 41.668 1.00 31.19 264 LYS A N 1
ATOM 2103 C CA . LYS A 1 264 ? 15.565 7.379 42.352 1.00 31.19 264 LYS A CA 1
ATOM 2104 C C . LYS A 1 264 ? 16.035 8.313 43.480 1.00 31.19 264 LYS A C 1
ATOM 2106 O O . LYS A 1 264 ? 16.204 9.503 43.213 1.00 31.19 264 LYS A O 1
ATOM 2111 N N . PRO A 1 265 ? 16.262 7.827 44.713 1.00 30.30 265 PRO A N 1
ATOM 2112 C CA . PRO A 1 265 ? 16.858 8.641 45.767 1.00 30.30 265 PRO A CA 1
ATOM 2113 C C . PRO A 1 265 ? 18.294 9.016 45.387 1.00 30.30 265 PRO A C 1
ATOM 2115 O O . PRO A 1 265 ? 19.067 8.155 44.965 1.00 30.30 265 PRO A O 1
ATOM 2118 N N . ALA A 1 266 ? 18.651 10.291 45.532 1.00 34.31 266 ALA A N 1
ATOM 2119 C CA . ALA A 1 266 ? 20.005 10.774 45.294 1.00 34.31 266 ALA A CA 1
ATOM 2120 C C . ALA A 1 266 ? 20.982 10.170 46.319 1.00 34.31 266 ALA A C 1
ATOM 2122 O O . ALA A 1 266 ? 20.817 10.355 47.528 1.00 34.31 266 ALA A O 1
ATOM 2123 N N . LEU A 1 267 ? 22.012 9.468 45.836 1.00 33.34 267 LEU A N 1
ATOM 2124 C CA . LEU A 1 267 ? 23.172 9.106 46.646 1.00 33.34 267 LEU A CA 1
ATOM 2125 C C . LEU A 1 267 ? 23.938 10.388 47.006 1.00 33.34 267 LEU A C 1
ATOM 2127 O O . LEU A 1 267 ? 24.397 11.115 46.126 1.00 33.34 267 LEU A O 1
ATOM 2131 N N . ARG A 1 268 ? 24.089 10.655 48.306 1.00 33.53 268 ARG A N 1
ATOM 2132 C CA . ARG A 1 268 ? 25.001 11.677 48.830 1.00 33.53 268 ARG A CA 1
ATOM 2133 C C . ARG A 1 268 ? 26.444 11.256 48.543 1.00 33.53 268 ARG A C 1
ATOM 2135 O O . ARG A 1 268 ? 26.906 10.258 49.088 1.00 33.53 268 ARG A O 1
ATOM 2142 N N . ALA A 1 269 ? 27.152 12.034 47.731 1.00 34.91 269 ALA A N 1
ATOM 2143 C CA . ALA A 1 269 ? 28.596 11.923 47.584 1.00 34.91 269 ALA A CA 1
ATOM 2144 C C . ALA A 1 269 ? 29.285 12.514 48.825 1.00 34.91 269 ALA A C 1
ATOM 2146 O O . ALA A 1 269 ? 29.236 13.718 49.071 1.00 34.91 269 ALA A O 1
ATOM 2147 N N . THR A 1 270 ? 29.915 11.657 49.623 1.00 36.38 270 THR A N 1
ATOM 2148 C CA . THR A 1 270 ? 30.914 12.044 50.622 1.00 36.38 270 THR A CA 1
ATOM 2149 C C . THR A 1 270 ? 32.281 12.081 49.948 1.00 36.38 270 THR A C 1
ATOM 2151 O O . THR A 1 270 ? 32.826 11.030 49.621 1.00 36.38 270 THR A O 1
ATOM 2154 N N . GLY A 1 271 ? 32.839 13.274 49.754 1.00 29.50 271 GLY A N 1
ATOM 2155 C CA . GLY A 1 271 ? 34.235 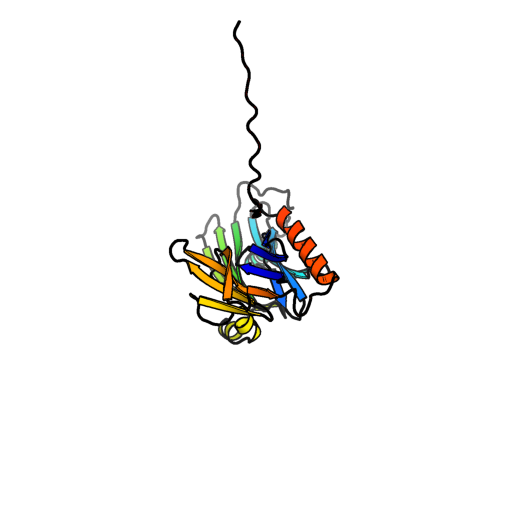13.470 49.364 1.00 29.50 271 GLY A CA 1
ATOM 2156 C C . GLY A 1 271 ? 34.910 14.397 50.367 1.00 29.50 271 GLY A C 1
ATOM 2157 O O . GLY A 1 271 ? 34.569 15.575 50.437 1.00 29.50 271 GLY A O 1
ATOM 2158 N N . ARG A 1 272 ? 35.820 13.848 51.178 1.00 29.28 272 ARG A N 1
ATOM 2159 C CA . ARG A 1 272 ? 36.672 14.575 52.127 1.00 29.28 272 ARG A CA 1
ATOM 2160 C C . ARG A 1 272 ? 38.064 14.722 51.509 1.00 29.28 272 ARG A C 1
ATOM 2162 O O . ARG A 1 272 ? 38.553 13.784 50.890 1.00 29.28 272 ARG A O 1
ATOM 2169 N N . GLN A 1 273 ? 38.635 15.909 51.692 1.00 32.34 273 GLN A N 1
ATOM 2170 C CA . GLN A 1 273 ? 39.975 16.344 51.294 1.00 32.34 273 GLN A CA 1
ATOM 2171 C C . GLN A 1 273 ? 41.098 15.386 51.711 1.00 32.34 273 GLN A C 1
ATOM 2173 O O . GLN A 1 273 ? 41.063 14.857 52.825 1.00 32.34 273 GLN A O 1
ATOM 2178 N N . THR A 1 274 ? 42.136 15.341 50.876 1.00 34.91 274 THR A N 1
ATOM 2179 C CA . THR A 1 274 ? 43.549 15.449 51.278 1.00 34.91 274 THR A CA 1
ATOM 2180 C C . THR A 1 274 ? 44.275 16.290 50.246 1.00 34.91 274 THR A C 1
ATOM 2182 O O . THR A 1 274 ? 44.044 16.007 49.048 1.00 34.91 274 THR A O 1
#